Protein 4B45 (pdb70)

InterPro domains:
  IPR003008 Tubulin/FtsZ, GTPase domain [PF00091] (4-168)
  IPR003008 Tubulin/FtsZ, GTPase domain [PR00423] (96-116)
  IPR003008 Tubulin/FtsZ, GTPase domain [PR00423] (211-232)
  IPR003008 Tubulin/FtsZ, GTPase domain [SM00864] (2-202)
  IPR032907 Tubulin-like protein CetZ [MF_01946] (1-359)
  IPR036525 Tubulin/FtsZ, GTPase domain superfamily [G3DSA:3.40.50.1440] (1-223)
  IPR036525 Tubulin/FtsZ, GTPase domain superfamily [SSF52490] (1-193)
  IPR037103 Tubulin/FtsZ-like, C-terminal domain [G3DSA:3.30.1330.20] (224-349)
  IPR045061 Tubulin-like protein FtsZ/CetZ [PTHR30314] (4-328)
  IPR048737 Tubulin-like CetZ, C-terminal [PF21011] (172-334)

Foldseek 3Di:
DAEEEEAWEQLRLLLQQLLVVLCVVVVLNSHQFYEYEFQAQVSQVVGPGHYDHWDCVPVNNRGDFLAQQSLQVRCVVCVVVVVVVCPVRCDPPHQEYEYEAEQQGRNRLNNVLVNLLVCCVPDPHFYEYAYEYEEPVDDLSSLLSNLNSLVRCQVRGQAYEYAYLVLQDDPPDDPVRSSNSSSNLVSVLVSVVSSCCSAPDPPVLVVVQQRVTYYKKKFKDKDFFDLAQVVCLVVLQVLLVCRQARGISAHQQLQFQAKEKEKEEAPNNHDPNSQVVSQVVSCVRRVYPHYHYDYRHDYDRMMMIMMMGYHTDPGPRVVVSSVVNVVSVVVVVD/DDDDDDDDDPPHD

Secondary structure (DSSP, 8-state):
--EEEEEEHHHHHHHHHHHHHHHHHHT---EEEEEEEESBHHHHHT-SSEEEE--HHHHTTB--TT-HHHHHHHHHHHHHHHHHHTTTTS-TT--EEEEEEETTSSHHHHHHHHHHHHHHTT-SS-EEEEEEEPPTTS-HHHHHHHHHHHHHHHHHSSEEEEEEGGGS--TT--HHHHHHHHHHHHHHHHHHHHHHTT----HHHHHHHHTT-SEEEEEEEEEEPPSSGGGGHHHHHHHHHHHHHTSBSSSS--SEEEEEEEEEE-GGGS-HHHHHHHHHHHHHHH--S-EEEEEEEB--SEEEEEEEEEEE-S-HHHHHHHHHHHHHHHHHH-/-B---SSS-TT--

Sequence (347 aa):
MKTVLIGVGQAGGKLASALQSFDRQTGFGAVLDAVAVNTAKADLQSLPVETVLIGQDRVNGHGVGGDNELGAAVMESDQTEVMSALDGRVTAEAESIFVVAGLGGGSGSGGAPVLAKALAGVYDVPVYVLGILPGADEGALYQVNAGRSLKTVAREADAVLLVDNDAFRSAGESMSEGYDAINEAIARRVGLLLAAGEAVVDTSEVINTLRSGGIAALGYASAEASPNAEDNINAVMSTTRRAVLTGTSLPDASDADAALVVIAGEPDTIPRKGVERARRWVEDETGSMQVRGGDFPLESGRLASLVLLGGVERSERVESFMERAREAIDKAETMWHSDDLDDLLGS

Nearest PDB structures (foldseek):
  4b45-assembly1_A  TM=1.003E+00  e=3.511E-75  Haloferax volcanii
  4b46-assembly1_A  TM=9.399E-01  e=1.883E-43  Haloferax volcanii
  5mn6-assembly1_A  TM=8.157E-01  e=1.549E-22  Staphylococcus aureus
  6umk-assembly1_A  TM=7.943E-01  e=8.845E-21  Escherichia coli
  7anz-assembly1_A  TM=6.939E-01  e=1.038E-12  Candida albicans

Solvent-accessible surface area: 14865 Å² total; per-residue (Å²): 1,68,0,0,0,1,0,2,5,93,36,0,0,68,2,0,11,16,0,38,28,26,8,146,126,21,56,25,43,0,18,56,30,2,1,0,0,5,3,18,112,75,37,9,131,93,30,99,13,78,48,20,48,7,0,89,124,134,10,117,14,134,13,15,80,12,69,24,132,40,4,25,35,2,2,98,84,26,47,95,101,1,39,61,21,1,101,68,68,15,63,109,107,8,54,0,0,2,0,0,0,12,0,6,30,7,16,4,1,3,0,0,10,22,0,0,124,24,0,42,62,103,67,149,36,23,0,3,0,0,0,13,0,5,6,57,145,64,35,62,88,88,15,17,5,0,5,120,2,6,121,46,0,37,188,40,12,66,2,0,7,0,1,1,21,44,40,34,174,70,112,86,57,54,145,78,106,8,79,79,53,12,15,106,23,3,0,50,23,1,2,2,4,1,2,3,22,50,87,105,4,84,19,55,44,4,48,35,0,7,157,63,16,28,23,0,0,2,0,12,10,18,22,136,16,27,119,77,23,130,92,3,56,106,14,0,32,28,1,0,90,96,0,2,92,108,14,6,2,0,45,68,0,16,61,5,66,0,0,0,0,1,2,3,0,52,70,123,12,22,8,194,98,0,10,80,102,0,75,142,52,0,79,102,69,8,59,4,172,67,35,61,30,12,43,4,34,0,62,15,46,56,1,1,0,3,0,1,0,0,10,10,117,197,2,128,34,21,91,31,4,43,100,129,7,138,92,20,41,96,174,73,146,154,98,50,126,25,136,109,180,109,53,18,0,14,144

Radius of gyration: 19.54 Å; Cα contacts (8 Å, |Δi|>4): 848; chains: 2; bounding box: 47×51×49 Å

CATH classification: 3.40.50.1440 (+1 more: 3.30.1330.20)

B-factor: mean 55.7, std 17.6, range [31.51, 147.02]

Organism: Haloferax volcanii (strain ATCC 29605 / DSM 3757 / JCM 8879 / NBRC 14742 / NCIMB 2012 / VKM B-1768 / DS2) (NCBI:txid309800)

Structure (mmCIF, N/CA/C/O backbone):
data_4B45
#
_entry.id   4B45
#
_cell.length_a   42.427
_cell.length_b   43.224
_cell.length_c   48.450
_cell.angle_alpha   68.87
_cell.angle_beta   75.34
_cell.angle_gamma   86.90
#
_symmetry.space_group_name_H-M   'P 1'
#
loop_
_entity.id
_entity.type
_entity.pdbx_description
1 polymer 'CELL DIVISION PROTEIN FTSZ'
2 polymer 'CELL DIVISION PROTEIN FTSZ'
3 non-polymer "5'-GUANOSINE-DIPHOSPHATE-MONOTHIOPHOSPHATE"
4 water water
#
loop_
_atom_site.group_PDB
_atom_site.id
_atom_site.type_symbol
_atom_site.label_atom_id
_atom_site.label_alt_id
_atom_site.label_comp_id
_atom_site.label_asym_id
_atom_site.label_entity_id
_atom_site.label_seq_id
_atom_site.pdbx_PDB_ins_code
_atom_site.Cartn_x
_atom_site.Cartn_y
_atom_site.Cartn_z
_atom_site.occupancy
_atom_site.B_iso_or_equiv
_atom_site.auth_seq_id
_atom_site.auth_comp_id
_atom_site.auth_asym_id
_atom_site.auth_atom_id
_atom_site.pdbx_PDB_model_num
ATOM 1 N N . MET A 1 1 ? -4.169 -10.045 -9.294 1.00 48.98 1 MET A N 1
ATOM 2 C CA . MET A 1 1 ? -5.206 -10.656 -10.117 1.00 46.33 1 MET A CA 1
ATOM 3 C C . MET A 1 1 ? -5.950 -11.761 -9.374 1.00 49.34 1 MET A C 1
ATOM 4 O O . MET A 1 1 ? -5.388 -12.823 -9.111 1.00 50.13 1 MET A O 1
ATOM 9 N N . LYS A 1 2 ? -7.215 -11.516 -9.047 1.00 44.34 2 LYS A N 1
ATOM 10 C CA . LYS A 1 2 ? -7.996 -12.511 -8.330 1.00 46.13 2 LYS A CA 1
ATOM 11 C C . LYS A 1 2 ? -8.447 -13.584 -9.310 1.00 46.89 2 LYS A C 1
ATOM 12 O O . LYS A 1 2 ? -8.974 -13.276 -10.387 1.00 47.05 2 LYS A O 1
ATOM 18 N N . THR A 1 3 ? -8.238 -14.844 -8.943 1.00 48.90 3 THR A N 1
ATOM 19 C CA . THR A 1 3 ? -8.476 -15.937 -9.875 1.00 48.91 3 THR A CA 1
ATOM 20 C C . THR A 1 3 ? -9.211 -17.136 -9.267 1.00 50.10 3 THR A C 1
ATOM 21 O O . THR A 1 3 ? -9.316 -17.271 -8.038 1.00 44.22 3 THR A O 1
ATOM 25 N N . VAL A 1 4 ? -9.738 -17.986 -10.148 1.00 48.62 4 VAL A N 1
ATOM 26 C CA . VAL A 1 4 ? -10.369 -19.250 -9.766 1.00 48.63 4 VAL A CA 1
ATOM 27 C C . VAL A 1 4 ? -9.632 -20.390 -10.450 1.00 45.16 4 VAL A C 1
ATOM 28 O O . VAL A 1 4 ? -9.425 -20.366 -11.666 1.00 46.59 4 VAL A O 1
ATOM 32 N N . LEU A 1 5 ? -9.207 -21.377 -9.674 1.00 46.59 5 LEU A N 1
ATOM 33 C CA . LEU A 1 5 ? -8.404 -22.454 -10.231 1.00 44.35 5 LEU A CA 1
ATOM 34 C C . LEU A 1 5 ? -9.260 -23.694 -10.431 1.00 38.78 5 LEU A C 1
ATOM 35 O O . LEU A 1 5 ? -9.986 -24.084 -9.533 1.00 43.91 5 LEU A O 1
ATOM 40 N N . ILE A 1 6 ? -9.163 -24.313 -11.606 1.00 41.65 6 ILE A N 1
ATOM 41 C CA . ILE A 1 6 ? -9.793 -25.606 -11.832 1.00 47.40 6 ILE A CA 1
ATOM 42 C C . ILE A 1 6 ? -8.785 -26.626 -12.332 1.00 40.30 6 ILE A C 1
ATOM 43 O O . ILE A 1 6 ? -8.420 -26.621 -13.504 1.00 41.49 6 ILE A O 1
ATOM 48 N N . GLY A 1 7 ? -8.353 -27.516 -11.450 1.00 42.55 7 GLY A N 1
ATOM 49 C CA . GLY A 1 7 ? -7.497 -28.618 -11.855 1.00 43.89 7 GLY A CA 1
ATOM 50 C C . GLY A 1 7 ? -8.269 -29.680 -12.613 1.00 44.12 7 GLY A C 1
ATOM 51 O O . GLY A 1 7 ? -9.404 -30.006 -12.262 1.00 48.84 7 GLY A O 1
ATOM 52 N N . VAL A 1 8 ? -7.665 -30.211 -13.669 1.00 40.33 8 VAL A N 1
ATOM 53 C CA . VAL A 1 8 ? -8.265 -31.315 -14.415 1.00 42.89 8 VAL A CA 1
ATOM 54 C C . VAL A 1 8 ? -7.263 -32.463 -14.540 1.00 45.36 8 VAL A C 1
ATOM 55 O O . VAL A 1 8 ? -6.190 -32.307 -15.122 1.00 42.06 8 VAL A O 1
ATOM 59 N N . GLY A 1 9 ? -7.600 -33.614 -13.977 1.00 48.86 9 GLY A N 1
ATOM 60 C CA . GLY A 1 9 ? -6.642 -34.701 -13.942 1.00 46.75 9 GLY A CA 1
ATOM 61 C C . GLY A 1 9 ? -5.729 -34.623 -12.728 1.00 44.94 9 GLY A C 1
ATOM 62 O O . GLY A 1 9 ? -5.809 -33.711 -11.889 1.00 45.41 9 GLY A O 1
ATOM 63 N N . GLN A 1 10 ? -4.829 -35.587 -12.640 1.00 34.90 10 GLN A N 1
ATOM 64 C CA . GLN A 1 10 ? -4.024 -35.755 -11.442 1.00 41.07 10 GLN A CA 1
ATOM 65 C C . GLN A 1 10 ? -2.975 -34.652 -11.231 1.00 45.26 10 GLN A C 1
ATOM 66 O O . GLN A 1 10 ? -2.869 -34.071 -10.141 1.00 39.46 10 GLN A O 1
ATOM 72 N N . ALA A 1 11 ? -2.185 -34.382 -12.261 1.00 43.14 11 ALA A N 1
ATOM 73 C CA . ALA A 1 11 ? -1.189 -33.320 -12.186 1.00 42.79 11 ALA A CA 1
ATOM 74 C C . ALA A 1 11 ? -1.873 -31.974 -11.942 1.00 47.30 11 ALA A C 1
ATOM 75 O O . ALA A 1 11 ? -1.437 -31.190 -11.104 1.00 45.69 11 ALA A O 1
ATOM 77 N N . GLY A 1 12 ? -2.949 -31.713 -12.678 1.00 41.40 12 GLY A N 1
ATOM 78 C CA . GLY A 1 12 ? -3.672 -30.455 -12.545 1.00 43.92 12 GLY A CA 1
ATOM 79 C C . GLY A 1 12 ? -4.180 -30.196 -11.134 1.00 43.94 12 GLY A C 1
ATOM 80 O O . GLY A 1 12 ? -4.098 -29.077 -10.620 1.00 43.00 12 GLY A O 1
ATOM 81 N N . GLY A 1 13 ? -4.695 -31.233 -10.489 1.00 41.16 13 GLY A N 1
ATOM 82 C CA . GLY A 1 13 ? -5.213 -31.077 -9.143 1.00 44.34 13 GLY A CA 1
ATOM 83 C C . GLY A 1 13 ? -4.091 -30.844 -8.151 1.00 44.28 13 GLY A C 1
ATOM 84 O O . GLY A 1 13 ? -4.248 -30.120 -7.168 1.00 42.04 13 GLY A O 1
ATOM 85 N N . LYS A 1 14 ? -2.953 -31.480 -8.402 1.00 44.65 14 LYS A N 1
ATOM 86 C CA . LYS A 1 14 ? -1.786 -31.309 -7.548 1.00 46.64 14 LYS A CA 1
ATOM 87 C C . LYS A 1 14 ? -1.199 -29.892 -7.662 1.00 43.32 14 LYS A C 1
ATOM 88 O O . LYS A 1 14 ? -0.878 -29.256 -6.658 1.00 39.92 14 LYS A O 1
ATOM 94 N N . LEU A 1 15 ? -1.059 -29.401 -8.885 1.00 47.42 15 LEU A N 1
ATOM 95 C CA . LEU A 1 15 ? -0.532 -28.057 -9.089 1.00 46.32 15 LEU A CA 1
ATOM 96 C C . LEU A 1 15 ? -1.529 -27.013 -8.590 1.00 42.22 15 LEU A C 1
ATOM 97 O O . LEU A 1 15 ? -1.143 -26.048 -7.938 1.00 46.27 15 LEU A O 1
ATOM 102 N N . ALA A 1 16 ? -2.811 -27.211 -8.881 1.00 45.96 16 ALA A N 1
ATOM 103 C CA . ALA A 1 16 ? -3.843 -26.304 -8.367 1.00 49.06 16 ALA A CA 1
ATOM 104 C C . ALA A 1 16 ? -3.863 -26.229 -6.836 1.00 46.94 16 ALA A C 1
ATOM 105 O O . ALA A 1 16 ? -4.070 -25.161 -6.269 1.00 49.48 16 ALA A O 1
ATOM 107 N N . SER A 1 17 ? -3.641 -27.356 -6.172 1.00 38.81 17 SER A N 1
ATOM 108 C CA . SER A 1 17 ? -3.531 -27.368 -4.710 1.00 43.34 17 SER A CA 1
ATOM 109 C C . SER A 1 17 ? -2.316 -26.593 -4.207 1.00 47.82 17 SER A C 1
ATOM 110 O O . SER A 1 17 ? -2.404 -25.880 -3.208 1.00 46.48 17 SER A O 1
ATOM 113 N N . ALA A 1 18 ? -1.178 -26.758 -4.881 1.00 45.25 18 ALA A N 1
ATOM 114 C CA . ALA A 1 18 ? 0.055 -26.097 -4.459 1.00 43.06 18 ALA A CA 1
ATOM 115 C C . ALA A 1 18 ? -0.082 -24.574 -4.576 1.00 42.00 18 ALA A C 1
ATOM 116 O O . ALA A 1 18 ? 0.295 -23.837 -3.671 1.00 42.59 18 ALA A O 1
ATOM 118 N N . LEU A 1 19 ? -0.654 -24.118 -5.685 1.00 47.47 19 LEU A N 1
ATOM 119 C CA . LEU A 1 19 ? -0.902 -22.692 -5.904 1.00 44.40 19 LEU A CA 1
ATOM 120 C C . LEU A 1 19 ? -1.835 -22.116 -4.840 1.00 48.76 19 LEU A C 1
ATOM 121 O O . LEU A 1 19 ? -1.557 -21.060 -4.275 1.00 45.83 19 LEU A O 1
ATOM 126 N N . GLN A 1 20 ? -2.936 -22.812 -4.550 1.00 44.50 20 GLN A N 1
ATOM 127 C CA . GLN A 1 20 ? -3.864 -22.337 -3.531 1.00 43.58 20 GLN A CA 1
ATOM 128 C C . GLN A 1 20 ? -3.197 -22.323 -2.166 1.00 41.08 20 GLN A C 1
ATOM 129 O O . GLN A 1 20 ? -3.415 -21.418 -1.360 1.00 43.53 20 GLN A O 1
ATOM 135 N N . SER A 1 21 ? -2.391 -23.348 -1.910 1.00 38.59 21 SER A N 1
ATOM 136 C CA . SER A 1 21 ? -1.638 -23.448 -0.663 1.00 44.86 21 SER A CA 1
ATOM 137 C C . SER A 1 21 ? -0.632 -22.286 -0.521 1.00 43.06 21 SER A C 1
ATOM 138 O O . SER A 1 21 ? -0.456 -21.721 0.563 1.00 41.02 21 SER A O 1
ATOM 141 N N . PHE A 1 22 ? 0.032 -21.931 -1.613 1.00 39.01 22 PHE A N 1
ATOM 142 C CA . PHE A 1 22 ? 0.943 -20.789 -1.573 1.00 45.16 22 PHE A CA 1
ATOM 143 C C . PHE A 1 22 ? 0.178 -19.496 -1.271 1.00 45.67 22 PHE A C 1
ATOM 144 O O . PHE A 1 22 ? 0.566 -18.720 -0.399 1.00 49.92 22 PHE A O 1
ATOM 152 N N . ASP A 1 23 ? -0.918 -19.280 -1.989 1.00 40.94 23 ASP A N 1
ATOM 153 C CA . ASP A 1 23 ? -1.749 -18.102 -1.789 1.00 40.78 23 ASP A CA 1
ATOM 154 C C . ASP A 1 23 ? -2.272 -17.981 -0.356 1.00 42.09 23 ASP A C 1
ATOM 155 O O . ASP A 1 23 ? -2.351 -16.887 0.190 1.00 54.04 23 ASP A O 1
ATOM 160 N N . ARG A 1 24 ? -2.613 -19.111 0.254 1.00 42.56 24 ARG A N 1
ATOM 161 C CA . ARG A 1 24 ? -3.201 -19.130 1.591 1.00 44.18 24 ARG A CA 1
ATOM 162 C C . ARG A 1 24 ? -2.167 -18.850 2.668 1.00 52.79 24 ARG A C 1
ATOM 163 O O . ARG A 1 24 ? -2.404 -18.062 3.583 1.00 58.01 24 ARG A O 1
ATOM 171 N N . GLN A 1 25 ? -1.025 -19.518 2.563 1.00 58.75 25 GLN A N 1
ATOM 172 C CA . GLN A 1 25 ? 0.042 -19.375 3.544 1.00 61.42 25 GLN A CA 1
ATOM 173 C C . GLN A 1 25 ? 0.588 -17.952 3.581 1.00 56.87 25 GLN A C 1
ATOM 174 O O . GLN A 1 25 ? 0.820 -17.405 4.656 1.00 57.25 25 GLN A O 1
ATOM 180 N N . THR A 1 26 ? 0.780 -17.356 2.409 1.00 54.79 26 THR A N 1
ATOM 181 C CA . THR A 1 26 ? 1.271 -15.981 2.316 1.00 53.05 26 THR A CA 1
ATOM 182 C C . THR A 1 26 ? 0.193 -14.968 2.679 1.00 52.25 26 THR A C 1
ATOM 183 O O . THR A 1 26 ? 0.485 -13.820 2.978 1.00 55.79 26 THR A O 1
ATOM 187 N N . GLY A 1 27 ? -1.061 -15.383 2.631 1.00 55.26 27 GLY A N 1
ATOM 188 C CA . GLY A 1 27 ? -2.144 -14.457 2.910 1.00 54.01 27 GLY A CA 1
ATOM 189 C C . GLY A 1 27 ? -2.454 -13.476 1.787 1.00 47.50 27 GLY A C 1
ATOM 190 O O . GLY A 1 27 ? -3.151 -12.496 2.006 1.00 48.16 27 GLY A O 1
ATOM 191 N N . PHE A 1 28 ? -1.958 -13.726 0.580 1.00 47.22 28 PHE A N 1
ATOM 192 C CA . PHE A 1 28 ? -2.238 -12.810 -0.534 1.00 56.21 28 PHE A CA 1
ATOM 193 C C . PHE A 1 28 ? -3.725 -12.764 -0.928 1.00 55.86 28 PHE A C 1
ATOM 194 O O . PHE A 1 28 ? -4.238 -11.712 -1.313 1.00 49.52 28 PHE A O 1
ATOM 202 N N . GLY A 1 29 ? -4.407 -13.904 -0.856 1.00 49.82 29 GLY A N 1
ATOM 203 C CA . GLY A 1 29 ? -5.841 -13.953 -1.134 1.00 50.96 29 GLY A CA 1
ATOM 204 C C . GLY A 1 29 ? -6.233 -13.810 -2.599 1.00 48.02 29 GLY A C 1
ATOM 205 O O . GLY A 1 29 ? -7.354 -13.442 -2.915 1.00 49.23 29 GLY A O 1
ATOM 206 N N . ALA A 1 30 ? -5.314 -14.121 -3.500 1.00 41.44 30 ALA A N 1
ATOM 207 C CA . ALA A 1 30 ? -5.538 -13.927 -4.926 1.00 42.69 30 ALA A CA 1
ATOM 208 C C . ALA A 1 30 ? -6.364 -15.066 -5.482 1.00 47.69 30 ALA A C 1
ATOM 209 O O . ALA A 1 30 ? -7.081 -14.903 -6.462 1.00 51.68 30 ALA A O 1
ATOM 211 N N . VAL A 1 31 ? -6.242 -16.231 -4.857 1.00 50.40 31 VAL A N 1
ATOM 212 C CA . VAL A 1 31 ? -6.982 -17.411 -5.279 1.00 44.48 31 VAL A CA 1
ATOM 213 C C . VAL A 1 31 ? -8.307 -17.407 -4.548 1.00 45.70 31 VAL A C 1
ATOM 214 O O . VAL A 1 31 ? -8.345 -17.577 -3.330 1.00 46.08 31 VAL A O 1
ATOM 218 N N . LEU A 1 32 ? -9.391 -17.161 -5.280 1.00 41.95 32 LEU A N 1
ATOM 219 C CA . LEU A 1 32 ? -10.698 -17.028 -4.653 1.00 48.63 32 LEU A CA 1
ATOM 220 C C . LEU A 1 32 ? -11.285 -18.402 -4.369 1.00 49.49 32 LEU A C 1
ATOM 221 O O . LEU A 1 32 ? -12.046 -18.580 -3.424 1.00 54.03 32 LEU A O 1
ATOM 226 N N . ASP A 1 33 ? -10.920 -19.375 -5.189 1.00 50.82 33 ASP A N 1
ATOM 227 C CA . ASP A 1 33 ? -11.388 -20.736 -4.989 1.00 54.47 33 ASP A CA 1
ATOM 228 C C . ASP A 1 33 ? -10.551 -21.667 -5.833 1.00 48.83 33 ASP A C 1
ATOM 229 O O . ASP A 1 33 ? -9.832 -21.221 -6.726 1.00 46.83 33 ASP A O 1
ATOM 234 N N . ALA A 1 34 ? -10.641 -22.957 -5.536 1.00 43.44 34 ALA A N 1
ATOM 235 C CA . ALA A 1 34 ? -9.905 -23.988 -6.265 1.00 44.27 34 ALA A CA 1
ATOM 236 C C . ALA A 1 34 ? -10.732 -25.263 -6.259 1.00 44.28 34 ALA A C 1
ATOM 237 O O . ALA A 1 34 ? -11.265 -25.651 -5.223 1.00 48.80 34 ALA A O 1
ATOM 239 N N . VAL A 1 35 ? -10.868 -25.887 -7.423 1.00 42.40 35 VAL A N 1
ATOM 240 C CA . VAL A 1 35 ? -11.632 -27.118 -7.557 1.00 49.15 35 VAL A CA 1
ATOM 241 C C . VAL A 1 35 ? -10.822 -28.098 -8.390 1.00 42.49 35 VAL A C 1
ATOM 242 O O . VAL A 1 35 ? -10.215 -27.708 -9.383 1.00 46.04 35 VAL A O 1
ATOM 246 N N . ALA A 1 36 ? -10.817 -29.368 -8.008 1.00 45.15 36 ALA A N 1
ATOM 247 C CA . ALA A 1 36 ? -10.161 -30.372 -8.837 1.00 43.53 36 ALA A CA 1
ATOM 248 C C . ALA A 1 36 ? -11.180 -31.329 -9.432 1.00 45.58 36 ALA A C 1
ATOM 249 O O . ALA A 1 36 ? -12.069 -31.812 -8.739 1.00 43.99 36 ALA A O 1
ATOM 251 N N . VAL A 1 37 ? -11.057 -31.557 -10.735 1.00 42.90 37 VAL A N 1
ATOM 252 C CA . VAL A 1 37 ? -11.910 -32.475 -11.453 1.00 43.75 37 VAL A CA 1
ATOM 253 C C . VAL A 1 37 ? -11.059 -33.653 -11.924 1.00 41.14 37 VAL A C 1
ATOM 254 O O . VAL A 1 37 ? -9.951 -33.461 -12.413 1.00 40.28 37 VAL A O 1
ATOM 258 N N . ASN A 1 38 ? -11.577 -34.865 -11.783 1.00 42.11 38 ASN A N 1
ATOM 259 C CA . ASN A 1 38 ? -10.841 -36.062 -12.195 1.00 40.27 38 ASN A CA 1
ATOM 260 C C . ASN A 1 38 ? -11.783 -37.225 -12.418 1.00 41.61 38 ASN A C 1
ATOM 261 O O . ASN A 1 38 ? -12.972 -37.129 -12.119 1.00 39.55 38 ASN A O 1
ATOM 266 N N . THR A 1 39 ? -11.239 -38.323 -12.933 1.00 42.47 39 THR A N 1
ATOM 267 C CA . THR A 1 39 ? -12.002 -39.538 -13.208 1.00 46.61 39 THR A CA 1
ATOM 268 C C . THR A 1 39 ? -11.412 -40.675 -12.394 1.00 48.58 39 THR A C 1
ATOM 269 O O . THR A 1 39 ? -11.904 -41.798 -12.433 1.00 43.11 39 THR A O 1
ATOM 273 N N . ALA A 1 40 ? -10.324 -40.373 -11.684 1.00 43.68 40 ALA A N 1
ATOM 274 C CA . ALA A 1 40 ? -9.712 -41.306 -10.758 1.00 47.19 40 ALA A CA 1
ATOM 275 C C . ALA A 1 40 ? -10.093 -40.867 -9.354 1.00 49.93 40 ALA A C 1
ATOM 276 O O . ALA A 1 40 ? -9.754 -39.762 -8.938 1.00 45.63 40 ALA A O 1
ATOM 278 N N . LYS A 1 41 ? -10.821 -41.710 -8.629 1.00 48.81 41 LYS A N 1
ATOM 279 C CA . LYS A 1 41 ? -11.326 -41.304 -7.318 1.00 48.78 41 LYS A CA 1
ATOM 280 C C . LYS A 1 41 ? -10.212 -41.094 -6.290 1.00 48.31 41 LYS A C 1
ATOM 281 O O . LYS A 1 41 ? -10.238 -40.133 -5.525 1.00 51.70 41 LYS A O 1
ATOM 287 N N . ALA A 1 42 ? -9.237 -41.996 -6.282 1.00 46.71 42 ALA A N 1
ATOM 288 C CA . ALA A 1 42 ? -8.120 -41.929 -5.342 1.00 48.11 42 ALA A CA 1
ATOM 289 C C . ALA A 1 42 ? -7.339 -40.601 -5.401 1.00 48.57 42 ALA A C 1
ATOM 290 O O . ALA A 1 42 ? -6.933 -40.060 -4.367 1.00 47.83 42 ALA A O 1
ATOM 292 N N . ASP A 1 43 ? -7.129 -40.090 -6.610 1.00 44.42 43 ASP A N 1
ATOM 293 C CA . ASP A 1 43 ? -6.462 -38.806 -6.804 1.00 49.73 43 ASP A CA 1
ATOM 294 C C . ASP A 1 43 ? -7.157 -37.682 -6.060 1.00 49.06 43 ASP A C 1
ATOM 295 O O . ASP A 1 43 ? -6.512 -36.793 -5.509 1.00 53.92 43 ASP A O 1
ATOM 300 N N . LEU A 1 44 ? -8.480 -37.715 -6.061 1.00 40.62 44 LEU A N 1
ATOM 301 C CA . LEU A 1 44 ? -9.249 -36.613 -5.515 1.00 46.18 44 LEU A CA 1
ATOM 302 C C . LEU A 1 44 ? -9.269 -36.654 -4.002 1.00 48.91 44 LEU A C 1
ATOM 303 O O . LEU A 1 44 ? -9.345 -35.616 -3.348 1.00 47.44 44 LEU A O 1
ATOM 308 N N . GLN A 1 45 ? -9.177 -37.855 -3.444 1.00 49.29 45 GLN A N 1
ATOM 309 C CA . GLN A 1 45 ? -9.345 -38.024 -2.005 1.00 56.87 45 GLN A CA 1
ATOM 310 C C . GLN A 1 45 ? -8.222 -37.394 -1.187 1.00 64.39 45 GLN A C 1
ATOM 311 O O . GLN A 1 45 ? -8.418 -37.048 -0.022 1.00 70.96 45 GLN A O 1
ATOM 317 N N . SER A 1 46 ? -7.059 -37.218 -1.806 1.00 61.90 46 SER A N 1
ATOM 318 C CA . SER A 1 46 ? -5.891 -36.716 -1.094 1.00 64.32 46 SER A CA 1
ATOM 319 C C . SER A 1 46 ? -5.804 -35.194 -1.100 1.00 67.67 46 SER A C 1
ATOM 320 O O . SER A 1 46 ? -5.104 -34.599 -0.275 1.00 69.97 46 SER A O 1
ATOM 323 N N . LEU A 1 47 ? -6.521 -34.566 -2.026 1.00 65.05 47 LEU A N 1
ATOM 324 C CA . LEU A 1 47 ? -6.442 -33.121 -2.210 1.00 59.17 47 LEU A CA 1
ATOM 325 C C . LEU A 1 47 ? -7.255 -32.329 -1.187 1.00 57.40 47 LEU A C 1
ATOM 326 O O . LEU A 1 47 ? -8.337 -32.753 -0.781 1.00 58.38 47 LEU A O 1
ATOM 331 N N . PRO A 1 48 ? -6.728 -31.168 -0.771 1.00 51.02 48 PRO A N 1
ATOM 332 C CA . PRO A 1 48 ? -7.373 -30.292 0.212 1.00 59.59 48 PRO A CA 1
ATOM 333 C C . PRO A 1 48 ? -8.307 -29.260 -0.425 1.00 62.19 48 PRO A C 1
ATOM 334 O O . PRO A 1 48 ? -8.760 -28.351 0.261 1.00 70.70 48 PRO A O 1
ATOM 338 N N . VAL A 1 49 ? -8.577 -29.394 -1.719 1.00 55.79 49 VAL A N 1
ATOM 339 C CA . VAL A 1 49 ? -9.497 -28.497 -2.402 1.00 48.65 49 VAL A CA 1
ATOM 340 C C . VAL A 1 49 ? -10.813 -29.224 -2.657 1.00 56.51 49 VAL A C 1
ATOM 341 O O . VAL A 1 49 ? -10.896 -30.450 -2.505 1.00 55.76 49 VAL A O 1
ATOM 345 N N . GLU A 1 50 ? -11.844 -28.469 -3.022 1.00 54.55 50 GLU A N 1
ATOM 346 C CA . GLU A 1 50 ? -13.104 -29.062 -3.449 1.00 58.31 50 GLU A CA 1
ATOM 347 C C . GLU A 1 50 ? -12.836 -29.978 -4.637 1.00 51.18 50 GLU A C 1
ATOM 348 O O . GLU A 1 50 ? -12.059 -29.631 -5.531 1.00 48.37 50 GLU A O 1
ATOM 354 N N . THR A 1 51 ? -13.470 -31.147 -4.635 1.00 52.04 51 THR A N 1
ATOM 355 C CA . THR A 1 51 ? -13.248 -32.155 -5.667 1.00 49.98 51 THR A CA 1
ATOM 356 C C . THR A 1 51 ? -14.542 -32.530 -6.392 1.00 47.79 51 THR A C 1
ATOM 357 O O . THR A 1 51 ? -15.619 -32.555 -5.785 1.00 50.17 51 THR A O 1
ATOM 361 N N . VAL A 1 52 ? -14.428 -32.794 -7.692 1.00 46.58 52 VAL A N 1
ATOM 362 C CA . VAL A 1 52 ? -15.540 -33.303 -8.491 1.00 52.51 52 VAL A CA 1
ATOM 363 C C . VAL A 1 52 ? -15.125 -34.545 -9.260 1.00 48.95 52 VAL A C 1
ATOM 364 O O . VAL A 1 52 ? -14.206 -34.498 -10.091 1.00 42.20 52 VAL A O 1
ATOM 368 N N . LEU A 1 53 ? -15.810 -35.653 -8.989 1.00 45.15 53 LEU A N 1
ATOM 369 C CA . LEU A 1 53 ? -15.537 -36.898 -9.694 1.00 43.05 53 LEU A CA 1
ATOM 370 C C . LEU A 1 53 ? -16.509 -37.010 -10.857 1.00 40.98 53 LEU A C 1
ATOM 371 O O . LEU A 1 53 ? -17.715 -36.868 -10.689 1.00 49.51 53 LEU A O 1
ATOM 376 N N . ILE A 1 54 ? -15.973 -37.239 -12.045 1.00 43.19 54 ILE A N 1
ATOM 377 C CA . ILE A 1 54 ? -16.794 -37.409 -13.232 1.00 40.75 54 ILE A CA 1
ATOM 378 C C . ILE A 1 54 ? -16.463 -38.751 -13.875 1.00 45.54 54 ILE A C 1
ATOM 379 O O . ILE A 1 54 ? -15.430 -39.359 -13.573 1.00 39.36 54 ILE A O 1
ATOM 384 N N . GLY A 1 55 ? -17.367 -39.220 -14.732 1.00 48.13 55 GLY A N 1
ATOM 385 C CA . GLY A 1 55 ? -17.117 -40.373 -15.577 1.00 46.18 55 GLY A CA 1
ATOM 386 C C . GLY A 1 55 ? -17.297 -41.761 -15.004 1.00 42.49 55 GLY A C 1
ATOM 387 O O . GLY A 1 55 ? -16.952 -42.729 -15.678 1.00 47.28 55 GLY A O 1
ATOM 388 N N . GLN A 1 56 ? -17.821 -41.872 -13.782 1.00 41.61 56 GLN A N 1
ATOM 389 C CA . GLN A 1 56 ? -17.996 -43.179 -13.132 1.00 47.30 56 GLN A CA 1
ATOM 390 C C . GLN A 1 56 ? -18.811 -44.174 -13.951 1.00 48.89 56 GLN A C 1
ATOM 391 O O . GLN A 1 56 ? -18.598 -45.381 -13.856 1.00 50.89 56 GLN A O 1
ATOM 397 N N . ASP A 1 57 ? -19.736 -43.668 -14.757 1.00 51.15 57 ASP A N 1
ATOM 398 C CA . ASP A 1 57 ? -20.560 -44.540 -15.588 1.00 49.95 57 ASP A CA 1
ATOM 399 C C . ASP A 1 57 ? -19.757 -45.137 -16.734 1.00 48.85 57 ASP A C 1
ATOM 400 O O . ASP A 1 57 ? -20.209 -46.074 -17.369 1.00 46.53 57 ASP A O 1
ATOM 405 N N . ARG A 1 58 ? -18.577 -44.574 -17.005 1.00 48.94 58 ARG A N 1
ATOM 406 C CA . ARG A 1 58 ? -17.689 -45.065 -18.069 1.00 53.25 58 ARG A CA 1
ATOM 407 C C . ARG A 1 58 ? -16.481 -45.836 -17.523 1.00 48.38 58 ARG A C 1
ATOM 408 O O . ARG A 1 58 ? -16.169 -46.918 -18.003 1.00 52.22 58 ARG A O 1
ATOM 416 N N . VAL A 1 59 ? -15.799 -45.264 -16.531 1.00 46.66 59 VAL A N 1
ATOM 417 C CA . VAL A 1 59 ? -14.520 -45.804 -16.057 1.00 44.26 59 VAL A CA 1
ATOM 418 C C . VAL A 1 59 ? -14.457 -46.071 -14.554 1.00 46.37 59 VAL A C 1
ATOM 419 O O . VAL A 1 59 ? -13.370 -46.267 -14.005 1.00 54.42 59 VAL A O 1
ATOM 423 N N . ASN A 1 60 ? -15.614 -46.061 -13.894 1.00 45.26 60 ASN A N 1
ATOM 424 C CA . ASN A 1 60 ? -15.725 -46.546 -12.514 1.00 49.83 60 ASN A CA 1
ATOM 425 C C . ASN A 1 60 ? -14.690 -45.964 -11.524 1.00 49.71 60 ASN A C 1
ATOM 426 O O . ASN A 1 60 ? -14.113 -46.690 -10.714 1.00 48.35 60 ASN A O 1
ATOM 431 N N . GLY A 1 61 ? -14.439 -44.659 -11.599 1.00 43.75 61 GLY A N 1
ATOM 432 C CA . GLY A 1 61 ? -13.527 -44.025 -10.658 1.00 41.99 61 GLY A CA 1
ATOM 433 C C . GLY A 1 61 ? -12.053 -44.395 -10.769 1.00 45.30 61 GLY A C 1
ATOM 434 O O . GLY A 1 61 ? -11.262 -44.066 -9.872 1.00 46.90 61 GLY A O 1
ATOM 435 N N . HIS A 1 62 ? -11.657 -45.065 -11.853 1.00 48.56 62 HIS A N 1
ATOM 436 C CA . HIS A 1 62 ? -10.264 -45.508 -11.964 1.00 42.63 62 HIS A CA 1
ATOM 437 C C . HIS A 1 62 ? -9.462 -44.886 -13.117 1.00 51.13 62 HIS A C 1
ATOM 438 O O . HIS A 1 62 ? -8.521 -45.500 -13.616 1.00 48.03 62 HIS A O 1
ATOM 445 N N . GLY A 1 63 ? -9.834 -43.672 -13.526 1.00 43.69 63 GLY A N 1
ATOM 446 C CA . GLY A 1 63 ? -9.070 -42.923 -14.513 1.00 38.34 63 GLY A CA 1
ATOM 447 C C . GLY A 1 63 ? -9.270 -43.440 -15.923 1.00 42.39 63 GLY A C 1
ATOM 448 O O . GLY A 1 63 ? -9.916 -44.472 -16.117 1.00 44.35 63 GLY A O 1
ATOM 449 N N . VAL A 1 64 ? -8.714 -42.738 -16.910 1.00 42.06 64 VAL A N 1
ATOM 450 C CA . VAL A 1 64 ? -8.881 -43.146 -18.309 1.00 40.53 64 VAL A CA 1
ATOM 451 C C . VAL A 1 64 ? -7.602 -43.691 -18.932 1.00 43.33 64 VAL A C 1
ATOM 452 O O . VAL A 1 64 ? -7.564 -43.959 -20.137 1.00 45.03 64 VAL A O 1
ATOM 456 N N . GLY A 1 65 ? -6.564 -43.858 -18.114 1.00 46.83 65 GLY A N 1
ATOM 457 C CA . GLY A 1 65 ? -5.358 -44.571 -18.520 1.00 41.79 65 GLY A CA 1
ATOM 458 C C . GLY A 1 65 ? -4.683 -44.028 -19.766 1.00 45.59 65 GLY A C 1
ATOM 459 O O . GLY A 1 65 ? -4.236 -44.788 -20.628 1.00 46.50 65 GLY A O 1
ATOM 460 N N . GLY A 1 66 ? -4.634 -42.705 -19.874 1.00 43.65 66 GLY A N 1
ATOM 461 C CA . GLY A 1 66 ? -3.857 -42.050 -20.913 1.00 40.26 66 GLY A CA 1
ATOM 462 C C . GLY A 1 66 ? -4.622 -41.967 -22.210 1.00 47.00 66 GLY A C 1
ATOM 463 O O . GLY A 1 66 ? -4.068 -41.581 -23.229 1.00 45.91 66 GLY A O 1
ATOM 464 N N . ASP A 1 67 ? -5.899 -42.336 -22.169 1.00 46.65 67 ASP A N 1
ATOM 465 C CA . ASP A 1 67 ? -6.770 -42.258 -23.338 1.00 45.59 67 ASP A CA 1
ATOM 466 C C . ASP A 1 67 ? -7.351 -40.844 -23.423 1.00 49.56 67 ASP A C 1
ATOM 467 O O . ASP A 1 67 ? -8.318 -40.505 -22.726 1.00 48.37 67 ASP A O 1
ATOM 472 N N . ASN A 1 68 ? -6.737 -40.032 -24.277 1.00 51.89 68 ASN A N 1
ATOM 473 C CA . ASN A 1 68 ? -7.114 -38.645 -24.506 1.00 48.24 68 ASN A CA 1
ATOM 474 C C . ASN A 1 68 ? -8.569 -38.479 -24.977 1.00 48.19 68 ASN A C 1
ATOM 475 O O . ASN A 1 68 ? -9.275 -37.581 -24.531 1.00 46.66 68 ASN A O 1
ATOM 480 N N . GLU A 1 69 ? -9.008 -39.335 -25.887 1.00 55.77 69 GLU A N 1
ATOM 481 C CA . GLU A 1 69 ? -10.341 -39.206 -26.459 1.00 61.03 69 GLU A CA 1
ATOM 482 C C . GLU A 1 69 ? -11.439 -39.598 -25.465 1.00 57.59 69 GLU A C 1
ATOM 483 O O . GLU A 1 69 ? -12.543 -39.059 -25.494 1.00 57.24 69 GLU A O 1
ATOM 489 N N . LEU A 1 70 ? -11.124 -40.529 -24.577 1.00 56.19 70 LEU A N 1
ATOM 490 C CA . LEU A 1 70 ? -12.024 -40.867 -23.483 1.00 53.00 70 LEU A CA 1
ATOM 491 C C . LEU A 1 70 ? -12.053 -39.733 -22.458 1.00 52.80 70 LEU A C 1
ATOM 492 O O . LEU A 1 70 ? -13.101 -39.440 -21.879 1.00 52.42 70 LEU A O 1
ATOM 497 N N . GLY A 1 71 ? -10.901 -39.094 -22.249 1.00 54.87 71 GLY A N 1
ATOM 498 C CA . GLY A 1 71 ? -10.806 -37.951 -21.349 1.00 48.94 71 GLY A CA 1
ATOM 499 C C . GLY A 1 71 ? -11.662 -36.780 -21.798 1.00 46.33 71 GLY A C 1
ATOM 500 O O . GLY A 1 71 ? -12.247 -36.058 -20.983 1.00 46.48 71 GLY A O 1
ATOM 501 N N . ALA A 1 72 ? -11.726 -36.578 -23.108 1.00 42.92 72 ALA A N 1
ATOM 502 C CA . ALA A 1 72 ? -12.531 -35.510 -23.683 1.00 43.23 72 ALA A CA 1
ATOM 503 C C . ALA A 1 72 ? -14.038 -35.825 -23.600 1.00 47.21 72 ALA A C 1
ATOM 504 O O . ALA A 1 72 ? -14.832 -34.964 -23.231 1.00 55.38 72 ALA A O 1
ATOM 506 N N . ALA A 1 73 ? -14.417 -37.056 -23.943 1.00 45.94 73 ALA A N 1
ATOM 507 C CA . ALA A 1 73 ? -15.831 -37.471 -23.979 1.00 46.73 73 ALA A CA 1
ATOM 508 C C . ALA A 1 73 ? -16.486 -37.367 -22.607 1.00 52.09 73 ALA A C 1
ATOM 509 O O . ALA A 1 73 ? -17.635 -36.940 -22.478 1.00 56.78 73 ALA A O 1
ATOM 511 N N . VAL A 1 74 ? -15.744 -37.751 -21.576 1.00 49.80 74 VAL A N 1
ATOM 512 C CA . VAL A 1 74 ? -16.272 -37.716 -20.219 1.00 48.92 74 VAL A CA 1
ATOM 513 C C . VAL A 1 74 ? -16.494 -36.273 -19.759 1.00 48.63 74 VAL A C 1
ATOM 514 O O . VAL A 1 74 ? -17.489 -35.961 -19.100 1.00 50.55 74 VAL A O 1
ATOM 518 N N . MET A 1 75 ? -15.579 -35.382 -20.121 1.00 46.07 75 MET A N 1
ATOM 519 C CA . MET A 1 75 ? -15.752 -33.973 -19.796 1.00 43.23 75 MET A CA 1
ATOM 520 C C . MET A 1 75 ? -16.921 -33.367 -20.585 1.00 41.74 75 MET A C 1
ATOM 521 O O . MET A 1 75 ? -17.602 -32.466 -20.101 1.00 47.71 75 MET A O 1
ATOM 526 N N . GLU A 1 76 ? -17.149 -33.847 -21.802 1.00 45.99 76 GLU A N 1
ATOM 527 C CA . GLU A 1 76 ? -18.301 -33.383 -22.578 1.00 54.19 76 GLU A CA 1
ATOM 528 C C . GLU A 1 76 ? -19.609 -33.748 -21.875 1.00 54.47 76 GLU A C 1
ATOM 529 O O . GLU A 1 76 ? -20.488 -32.895 -21.685 1.00 52.24 76 GLU A O 1
ATOM 535 N N . SER A 1 77 ? -19.728 -35.023 -21.501 1.00 53.53 77 SER A N 1
ATOM 536 C CA . SER A 1 77 ? -20.954 -35.563 -20.913 1.00 56.23 77 SER A CA 1
ATOM 537 C C . SER A 1 77 ? -21.235 -34.973 -19.544 1.00 52.92 77 SER A C 1
ATOM 538 O O . SER A 1 77 ? -22.388 -34.810 -19.159 1.00 54.72 77 SER A O 1
ATOM 541 N N . ASP A 1 78 ? -20.171 -34.669 -18.808 1.00 48.79 78 ASP A N 1
ATOM 542 C CA . ASP A 1 78 ? -20.302 -34.342 -17.398 1.00 47.86 78 ASP A CA 1
ATOM 543 C C . ASP A 1 78 ? -19.954 -32.891 -17.087 1.00 48.13 78 ASP A C 1
ATOM 544 O O . ASP A 1 78 ? -19.821 -32.529 -15.915 1.00 48.31 78 ASP A O 1
ATOM 549 N N . GLN A 1 79 ? -19.826 -32.053 -18.116 1.00 53.10 79 GLN A N 1
ATOM 550 C CA . GLN A 1 79 ? -19.408 -30.663 -17.894 1.00 54.94 79 GLN A CA 1
ATOM 551 C C . GLN A 1 79 ? -20.364 -29.817 -17.050 1.00 58.14 79 GLN A C 1
ATOM 552 O O . GLN A 1 79 ? -19.918 -28.901 -16.342 1.00 54.56 79 GLN A O 1
ATOM 558 N N . THR A 1 80 ? -21.663 -30.114 -17.128 1.00 57.12 80 THR A N 1
ATOM 559 C CA . THR A 1 80 ? -22.658 -29.400 -16.330 1.00 51.05 80 THR A CA 1
ATOM 560 C C . THR A 1 80 ? -22.340 -29.545 -14.841 1.00 51.58 80 THR A C 1
ATOM 561 O O . THR A 1 80 ? -22.286 -28.555 -14.118 1.00 56.65 80 THR A O 1
ATOM 565 N N . GLU A 1 81 ? -22.083 -30.773 -14.398 1.00 47.95 81 GLU A N 1
ATOM 566 C CA . GLU A 1 81 ? -21.677 -31.018 -13.014 1.00 50.72 81 GLU A CA 1
ATOM 567 C C . GLU A 1 81 ? -20.387 -30.264 -12.666 1.00 57.83 81 GLU A C 1
ATOM 568 O O . GLU A 1 81 ? -20.239 -29.749 -11.557 1.00 54.59 81 GLU A O 1
ATOM 574 N N . VAL A 1 82 ? -19.457 -30.200 -13.617 1.00 60.16 82 VAL A N 1
ATOM 575 C CA . VAL A 1 82 ? -18.248 -29.402 -13.433 1.00 58.17 82 VAL A CA 1
ATOM 576 C C . VAL A 1 82 ? -18.576 -27.910 -13.319 1.00 54.26 82 VAL A C 1
ATOM 577 O O . VAL A 1 82 ? -18.229 -27.276 -12.316 1.00 47.44 82 VAL A O 1
ATOM 581 N N . MET A 1 83 ? -19.258 -27.360 -14.330 1.00 56.25 83 MET A N 1
ATOM 582 C CA . MET A 1 83 ? -19.670 -25.949 -14.327 1.00 59.79 83 MET A CA 1
ATOM 583 C C . MET A 1 83 ? -20.453 -25.567 -13.068 1.00 62.76 83 MET A C 1
ATOM 584 O O . MET A 1 83 ? -20.410 -24.414 -12.625 1.00 62.53 83 MET A O 1
ATOM 589 N N . SER A 1 84 ? -21.184 -26.528 -12.506 1.00 64.88 84 SER A N 1
ATOM 590 C CA . SER A 1 84 ? -22.033 -26.260 -11.343 1.00 65.74 84 SER A CA 1
ATOM 591 C C . SER A 1 84 ? -21.248 -26.214 -10.044 1.00 65.16 84 SER A C 1
ATOM 592 O O . SER A 1 84 ? -21.691 -25.614 -9.065 1.00 66.69 84 SER A O 1
ATOM 595 N N . ALA A 1 85 ? -20.085 -26.853 -10.032 1.00 60.46 85 ALA A N 1
ATOM 596 C CA . ALA A 1 85 ? -19.169 -26.688 -8.917 1.00 64.38 85 ALA A CA 1
ATOM 597 C C . ALA A 1 85 ? -18.674 -25.239 -8.915 1.00 70.68 85 ALA A C 1
ATOM 598 O O . ALA A 1 85 ? -18.405 -24.666 -7.863 1.00 65.39 85 ALA A O 1
ATOM 600 N N . LEU A 1 86 ? -18.593 -24.644 -10.102 1.00 81.99 86 LEU A N 1
ATOM 601 C CA . LEU A 1 86 ? -18.093 -23.280 -10.260 1.00 93.69 86 LEU A CA 1
ATOM 602 C C . LEU A 1 86 ? -19.120 -22.190 -9.998 1.00 103.68 86 LEU A C 1
ATOM 603 O O . LEU A 1 86 ? -18.754 -21.024 -9.871 1.00 107.63 86 LEU A O 1
ATOM 608 N N . ASP A 1 87 ? -20.396 -22.563 -9.956 1.00 109.86 87 ASP A N 1
ATOM 609 C CA . ASP A 1 87 ? -21.474 -21.601 -9.749 1.00 118.85 87 ASP A CA 1
ATOM 610 C C . ASP A 1 87 ? -21.180 -20.665 -8.583 1.00 113.94 87 ASP A C 1
ATOM 611 O O . ASP A 1 87 ? -21.017 -19.460 -8.770 1.00 116.20 87 ASP A O 1
ATOM 616 N N . GLY A 1 88 ? -21.088 -21.227 -7.384 1.00 106.61 88 GLY A N 1
ATOM 617 C CA . GLY A 1 88 ? -20.836 -20.431 -6.199 1.00 100.80 88 GLY A CA 1
ATOM 618 C C . GLY A 1 88 ? -19.362 -20.170 -5.963 1.00 95.54 88 GLY A C 1
ATOM 619 O O . GLY A 1 88 ? -18.974 -19.705 -4.889 1.00 91.44 88 GLY A O 1
ATOM 620 N N . ARG A 1 89 ? -18.536 -20.463 -6.964 1.00 92.91 89 ARG A N 1
ATOM 621 C CA . ARG A 1 89 ? -17.087 -20.338 -6.807 1.00 90.77 89 ARG A CA 1
ATOM 622 C C . ARG A 1 89 ? -16.442 -19.292 -7.718 1.00 83.88 89 ARG A C 1
ATOM 623 O O . ARG A 1 89 ? -15.603 -18.516 -7.264 1.00 81.56 89 ARG A O 1
ATOM 631 N N . VAL A 1 90 ? -16.820 -19.274 -8.996 1.00 82.46 90 VAL A N 1
ATOM 632 C CA . VAL A 1 90 ? -16.435 -18.173 -9.877 1.00 79.26 90 VAL A CA 1
ATOM 633 C C . VAL A 1 90 ? -17.307 -16.986 -9.518 1.00 75.31 90 VAL A C 1
ATOM 634 O O . VAL A 1 90 ? -18.321 -16.721 -10.166 1.00 82.79 90 VAL A O 1
ATOM 638 N N . THR A 1 91 ? -16.931 -16.287 -8.457 1.00 66.93 91 THR A N 1
ATOM 639 C CA . THR A 1 91 ? -17.750 -15.188 -7.993 1.00 70.49 91 THR A CA 1
ATOM 640 C C . THR A 1 91 ? -17.547 -13.987 -8.9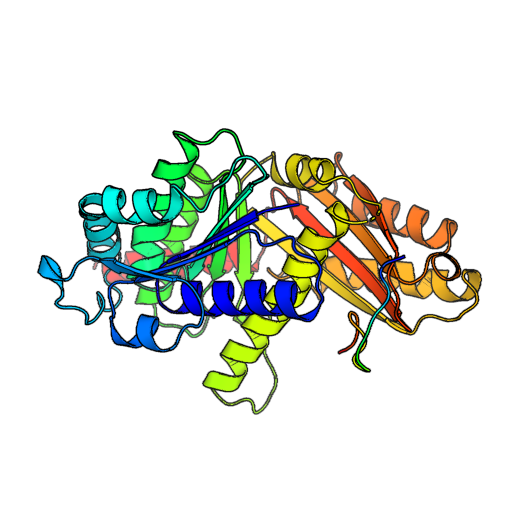01 1.00 72.01 91 THR A C 1
ATOM 641 O O . THR A 1 91 ? -16.853 -14.077 -9.916 1.00 73.32 91 THR A O 1
ATOM 645 N N . ALA A 1 92 ? -18.158 -12.868 -8.524 1.00 68.86 92 ALA A N 1
ATOM 646 C CA . ALA A 1 92 ? -18.111 -11.646 -9.308 1.00 66.09 92 ALA A CA 1
ATOM 647 C C . ALA A 1 92 ? -16.727 -11.033 -9.255 1.00 61.71 92 ALA A C 1
ATOM 648 O O . ALA A 1 92 ? -16.304 -10.328 -10.172 1.00 65.07 92 ALA A O 1
ATOM 650 N N . GLU A 1 93 ? -16.025 -11.307 -8.166 1.00 58.70 93 GLU A N 1
ATOM 651 C CA . GLU A 1 93 ? -14.709 -10.741 -7.947 1.00 60.94 93 GLU A CA 1
ATOM 652 C C . GLU A 1 93 ? -13.632 -11.365 -8.818 1.00 54.77 93 GLU A C 1
ATOM 653 O O . GLU A 1 93 ? -12.529 -10.840 -8.890 1.00 50.49 93 GLU A O 1
ATOM 659 N N . ALA A 1 94 ? -13.944 -12.474 -9.486 1.00 48.86 94 ALA A N 1
ATOM 660 C CA . ALA A 1 94 ? -12.928 -13.190 -10.264 1.00 50.63 94 ALA A CA 1
ATOM 661 C C . ALA A 1 94 ? -12.450 -12.368 -11.461 1.00 52.10 94 ALA A C 1
ATOM 662 O O . ALA A 1 94 ? -13.257 -11.812 -12.208 1.00 54.72 94 ALA A O 1
ATOM 664 N N . GLU A 1 95 ? -11.139 -12.285 -11.644 1.00 46.86 95 GLU A N 1
ATOM 665 C CA . GLU A 1 95 ? -10.602 -11.482 -12.733 1.00 47.88 95 GLU A CA 1
ATOM 666 C C . GLU A 1 95 ? -10.090 -12.346 -13.870 1.00 48.71 95 GLU A C 1
ATOM 667 O O . GLU A 1 95 ? -9.783 -11.857 -14.961 1.00 48.05 95 GLU A O 1
ATOM 673 N N . SER A 1 96 ? -10.020 -13.645 -13.605 1.00 45.31 96 SER A N 1
ATOM 674 C CA . SER A 1 96 ? -9.548 -14.604 -14.580 1.00 39.11 96 SER A CA 1
ATOM 675 C C . SER A 1 96 ? -9.885 -15.998 -14.068 1.00 43.36 96 SER A C 1
ATOM 676 O O . SER A 1 96 ? -10.241 -16.157 -12.896 1.00 41.29 96 SER A O 1
ATOM 679 N N . ILE A 1 97 ? -9.787 -16.992 -14.948 1.00 44.64 97 ILE A N 1
ATOM 680 C CA . ILE A 1 97 ? -9.932 -18.395 -14.570 1.00 36.90 97 ILE A CA 1
ATOM 681 C C . ILE A 1 97 ? -8.786 -19.212 -15.157 1.00 43.68 97 ILE A C 1
ATOM 682 O O . ILE A 1 97 ? -8.495 -19.127 -16.355 1.00 54.53 97 ILE A O 1
ATOM 687 N N . PHE A 1 98 ? -8.108 -19.975 -14.310 1.00 40.00 98 PHE A N 1
ATOM 688 C CA . PHE A 1 98 ? -7.035 -20.857 -14.774 1.00 35.73 98 PHE A CA 1
ATOM 689 C C . PHE A 1 98 ? -7.498 -22.314 -14.815 1.00 39.30 98 PHE A C 1
ATOM 690 O O . PHE A 1 98 ? -7.903 -22.857 -13.791 1.00 42.94 98 PHE A O 1
ATOM 698 N N . VAL A 1 99 ? -7.474 -22.931 -15.996 1.00 38.63 99 VAL A N 1
ATOM 699 C CA . VAL A 1 99 ? -7.666 -24.374 -16.081 1.00 43.24 99 VAL A CA 1
ATOM 700 C C . VAL A 1 99 ? -6.282 -25.022 -16.001 1.00 46.11 99 VAL A C 1
ATOM 701 O O . VAL A 1 99 ? -5.469 -24.863 -16.908 1.00 43.91 99 VAL A O 1
ATOM 705 N N . VAL A 1 100 ? -6.005 -25.730 -14.907 1.00 46.65 100 VAL A N 1
ATOM 706 C CA . VAL A 1 100 ? -4.669 -26.292 -14.675 1.00 44.38 100 VAL A CA 1
ATOM 707 C C . VAL A 1 100 ? -4.616 -27.777 -15.068 1.00 47.90 100 VAL A C 1
ATOM 708 O O . VAL A 1 100 ? -5.378 -28.586 -14.543 1.00 42.87 100 VAL A O 1
ATOM 712 N N . ALA A 1 101 ? -3.717 -28.134 -15.984 1.00 45.31 101 ALA A N 1
ATOM 713 C CA . ALA A 1 101 ? -3.658 -29.506 -16.490 1.00 45.00 101 ALA A CA 1
ATOM 714 C C . ALA A 1 101 ? -2.266 -29.993 -16.897 1.00 44.82 101 ALA A C 1
ATOM 715 O O . ALA A 1 101 ? -1.437 -29.231 -17.403 1.00 43.21 101 ALA A O 1
ATOM 717 N N . GLY A 1 102 ? -2.026 -31.278 -16.661 1.00 39.51 102 GLY A N 1
ATOM 718 C CA . GLY A 1 102 ? -0.929 -31.985 -17.287 1.00 37.99 102 GLY A CA 1
ATOM 719 C C . GLY A 1 102 ? -1.353 -32.327 -18.700 1.00 41.09 102 GLY A C 1
ATOM 720 O O . GLY A 1 102 ? -2.329 -33.041 -18.903 1.00 56.73 102 GLY A O 1
ATOM 721 N N . LEU A 1 103 ? -0.638 -31.810 -19.690 1.00 38.67 103 LEU A N 1
ATOM 722 C CA . LEU A 1 103 ? -1.056 -32.006 -21.079 1.00 43.70 103 LEU A CA 1
ATOM 723 C C . LEU A 1 103 ? -0.806 -33.424 -21.625 1.00 45.62 103 LEU A C 1
ATOM 724 O O . LEU A 1 103 ? -1.382 -33.805 -22.633 1.00 45.68 103 LEU A O 1
ATOM 729 N N . GLY A 1 104 ? 0.046 -34.202 -20.959 1.00 43.92 104 GLY A N 1
ATOM 730 C CA . GLY A 1 104 ? 0.388 -35.527 -21.449 1.00 46.88 104 GLY A CA 1
ATOM 731 C C . GLY A 1 104 ? -0.539 -36.657 -21.001 1.00 45.30 104 GLY A C 1
ATOM 732 O O . GLY A 1 104 ? -0.534 -37.737 -21.586 1.00 45.93 104 GLY A O 1
ATOM 733 N N . GLY A 1 105 ? -1.324 -36.417 -19.957 1.00 45.51 105 GLY A N 1
ATOM 734 C CA . GLY A 1 105 ? -2.192 -37.434 -19.390 1.00 45.45 105 GLY A CA 1
ATOM 735 C C . GLY A 1 105 ? -3.378 -37.757 -20.280 1.00 54.07 105 GLY A C 1
ATOM 736 O O . GLY A 1 105 ? -3.367 -37.477 -21.469 1.00 62.05 105 GLY A O 1
ATOM 737 N N . GLY A 1 106 ? -4.394 -38.388 -19.712 1.00 50.14 106 GLY A N 1
ATOM 738 C CA . GLY A 1 106 ? -5.599 -38.691 -20.460 1.00 41.50 106 GLY A CA 1
ATOM 739 C C . GLY A 1 106 ? -6.689 -37.708 -20.083 1.00 35.91 106 GLY A C 1
ATOM 740 O O . GLY A 1 106 ? -7.313 -37.101 -20.947 1.00 41.06 106 GLY A O 1
ATOM 741 N N . SER A 1 107 ? -6.890 -37.529 -18.779 1.00 40.06 107 SER A N 1
ATOM 742 C CA . SER A 1 107 ? -7.975 -36.701 -18.269 1.00 41.64 107 SER A CA 1
ATOM 743 C C . SER A 1 107 ? -7.748 -35.214 -18.521 1.00 51.72 107 SER A C 1
ATOM 744 O O . SER A 1 107 ? -8.611 -34.534 -19.078 1.00 46.80 107 SER A O 1
ATOM 747 N N . GLY A 1 108 ? -6.593 -34.713 -18.100 1.00 52.96 108 GLY A N 1
ATOM 748 C CA . GLY A 1 108 ? -6.272 -33.313 -18.286 1.00 49.74 108 GLY A CA 1
ATOM 749 C C . GLY A 1 108 ? -6.177 -33.029 -19.764 1.00 47.74 108 GLY A C 1
ATOM 750 O O . GLY A 1 108 ? -6.807 -32.108 -20.272 1.00 42.57 108 GLY A O 1
ATOM 751 N N . SER A 1 109 ? -5.393 -33.847 -20.452 1.00 46.19 109 SER A N 1
ATOM 752 C CA . SER A 1 109 ? -5.188 -33.707 -21.885 1.00 49.79 109 SER A CA 1
ATOM 753 C C . SER A 1 109 ? -6.512 -33.607 -22.637 1.00 49.19 109 SER A C 1
ATOM 754 O O . SER A 1 109 ? -6.716 -32.692 -23.435 1.00 48.09 109 SER A O 1
ATOM 757 N N . GLY A 1 110 ? -7.414 -34.547 -22.366 1.00 44.80 110 GLY A N 1
ATOM 758 C CA . GLY A 1 110 ? -8.701 -34.581 -23.036 1.00 40.31 110 GLY A CA 1
ATOM 759 C C . GLY A 1 110 ? -9.655 -33.518 -22.534 1.00 40.91 110 GLY A C 1
ATOM 760 O O . GLY A 1 110 ? -10.226 -32.767 -23.321 1.00 48.99 110 GLY A O 1
ATOM 761 N N . GLY A 1 111 ? -9.797 -33.432 -21.214 1.00 41.36 111 GLY A N 1
ATOM 762 C CA . GLY A 1 111 ? -10.768 -32.543 -20.604 1.00 39.85 111 GLY A CA 1
ATOM 763 C C . GLY A 1 111 ? -10.407 -31.064 -20.563 1.00 40.83 111 GLY A C 1
ATOM 764 O O . GLY A 1 111 ? -11.299 -30.221 -20.568 1.00 41.53 111 GLY A O 1
ATOM 765 N N . ALA A 1 112 ? -9.119 -30.726 -20.503 1.00 47.33 112 ALA A N 1
ATOM 766 C CA . ALA A 1 112 ? -8.753 -29.314 -20.371 1.00 43.74 112 ALA A CA 1
ATOM 767 C C . ALA A 1 112 ? -9.288 -28.446 -21.508 1.00 46.59 112 ALA A C 1
ATOM 768 O O . ALA A 1 112 ? -9.899 -27.412 -21.249 1.00 47.56 112 ALA A O 1
ATOM 770 N N . PRO A 1 113 ? -9.076 -28.862 -22.774 1.00 48.03 113 PRO A N 1
ATOM 771 C CA . PRO A 1 113 ? -9.540 -27.997 -23.864 1.00 44.06 113 PRO A CA 1
ATOM 772 C C . PRO A 1 113 ? -11.052 -27.865 -23.846 1.00 49.44 113 PRO A C 1
ATOM 773 O O . PRO A 1 113 ? -11.590 -26.786 -24.099 1.00 43.82 113 PRO A O 1
ATOM 777 N N . VAL A 1 114 ? -11.727 -28.977 -23.562 1.00 46.76 114 VAL A N 1
ATOM 778 C CA . VAL A 1 114 ? -13.176 -28.993 -23.489 1.00 49.69 114 VAL A CA 1
ATOM 779 C C . VAL A 1 114 ? -13.703 -28.006 -22.441 1.00 46.66 114 VAL A C 1
ATOM 780 O O . VAL A 1 114 ? -14.586 -27.205 -22.722 1.00 47.11 114 VAL A O 1
ATOM 784 N N . LEU A 1 115 ? -13.152 -28.064 -21.236 1.00 40.35 115 LEU A N 1
ATOM 785 C CA . LEU A 1 115 ? -13.569 -27.158 -20.177 1.00 49.24 115 LEU A CA 1
ATOM 786 C C . LEU A 1 115 ? -13.167 -25.699 -20.484 1.00 51.27 115 LEU A C 1
ATOM 787 O O . LEU A 1 115 ? -13.922 -24.747 -20.201 1.00 48.88 115 LEU A O 1
ATOM 792 N N . ALA A 1 116 ? -11.995 -25.518 -21.083 1.00 44.93 116 ALA A N 1
ATOM 793 C CA . ALA A 1 116 ? -11.541 -24.171 -21.427 1.00 51.30 116 ALA A CA 1
ATOM 794 C C . ALA A 1 116 ? -12.488 -23.551 -22.443 1.00 54.91 116 ALA A C 1
ATOM 795 O O . ALA A 1 116 ? -12.906 -22.405 -22.294 1.00 54.47 116 ALA A O 1
ATOM 797 N N . LYS A 1 117 ? -12.832 -24.323 -23.468 1.00 54.79 117 LYS A N 1
ATOM 798 C CA . LYS A 1 117 ? -13.728 -23.850 -24.515 1.00 60.77 117 LYS A CA 1
ATOM 799 C C . LYS A 1 117 ? -15.142 -23.599 -23.988 1.00 62.50 117 LYS A C 1
ATOM 800 O O . LYS A 1 117 ? -15.837 -22.707 -24.460 1.00 55.37 117 LYS A O 1
ATOM 806 N N . ALA A 1 118 ? -15.568 -24.381 -23.003 1.00 61.91 118 ALA A N 1
ATOM 807 C CA . ALA A 1 118 ? -16.879 -24.155 -22.403 1.00 58.26 118 ALA A CA 1
ATOM 808 C C . ALA A 1 118 ? -16.913 -22.859 -21.575 1.00 55.59 118 ALA A C 1
ATOM 809 O O . ALA A 1 118 ? -17.863 -22.074 -21.662 1.00 57.19 118 ALA A O 1
ATOM 811 N N . LEU A 1 119 ? -15.872 -22.638 -20.781 1.00 49.60 119 LEU A N 1
ATOM 812 C CA . LEU A 1 119 ? -15.788 -21.469 -19.910 1.00 49.73 119 LEU A CA 1
ATOM 813 C C . LEU A 1 119 ? -15.587 -20.175 -20.691 1.00 56.97 119 LEU A C 1
ATOM 814 O O . LEU A 1 119 ? -16.168 -19.141 -20.367 1.00 57.01 119 LEU A O 1
ATOM 819 N N . ALA A 1 120 ? -14.752 -20.240 -21.721 1.00 60.13 120 ALA A N 1
ATOM 820 C CA . ALA A 1 120 ? -14.461 -19.079 -22.547 1.00 56.76 120 ALA A CA 1
ATOM 821 C C . ALA A 1 120 ? -15.722 -18.560 -23.234 1.00 65.68 120 ALA A C 1
ATOM 822 O O . ALA A 1 120 ? -15.810 -17.388 -23.587 1.00 60.38 120 ALA A O 1
ATOM 824 N N . GLY A 1 121 ? -16.703 -19.437 -23.410 1.00 73.21 121 GLY A N 1
ATOM 825 C CA . GLY A 1 121 ? -17.892 -19.084 -24.155 1.00 76.08 121 GLY A CA 1
ATOM 826 C C . GLY A 1 121 ? -19.038 -18.589 -23.301 1.00 81.51 121 GLY A C 1
ATOM 827 O O . GLY A 1 121 ? -20.179 -18.539 -23.766 1.00 83.48 121 GLY A O 1
ATOM 828 N N . VAL A 1 122 ? -18.747 -18.222 -22.056 1.00 81.93 122 VAL A N 1
ATOM 829 C CA . VAL A 1 122 ? -19.792 -17.744 -21.150 1.00 79.62 122 VAL A CA 1
ATOM 830 C C . VAL A 1 122 ? -19.339 -16.654 -20.176 1.00 74.68 122 VAL A C 1
ATOM 831 O O . VAL A 1 122 ? -20.074 -15.695 -19.924 1.00 75.18 122 VAL A O 1
ATOM 835 N N . TYR A 1 123 ? -18.140 -16.803 -19.624 1.00 70.62 123 TYR A N 1
ATOM 836 C CA . TYR A 1 123 ? -17.620 -15.811 -18.683 1.00 74.24 123 TYR A CA 1
ATOM 837 C C . TYR A 1 123 ? -16.936 -14.662 -19.419 1.00 72.45 123 TYR A C 1
ATOM 838 O O . TYR A 1 123 ? -16.423 -14.842 -20.528 1.00 67.79 123 TYR A O 1
ATOM 847 N N . ASP A 1 124 ? -16.952 -13.475 -18.817 1.00 74.04 124 ASP A N 1
ATOM 848 C CA . ASP A 1 124 ? -16.370 -12.312 -19.475 1.00 75.11 124 ASP A CA 1
ATOM 849 C C . ASP A 1 124 ? -14.865 -12.217 -19.248 1.00 73.25 124 ASP A C 1
ATOM 850 O O . ASP A 1 124 ? -14.151 -11.590 -20.028 1.00 87.85 124 ASP A O 1
ATOM 855 N N . VAL A 1 125 ? -14.379 -12.856 -18.189 1.00 65.39 125 VAL A N 1
ATOM 856 C CA . VAL A 1 125 ? -12.959 -12.779 -17.837 1.00 56.55 125 VAL A CA 1
ATOM 857 C C . VAL A 1 125 ? -12.119 -13.739 -18.674 1.00 54.11 125 VAL A C 1
ATOM 858 O O . VAL A 1 125 ? -12.649 -14.714 -19.224 1.00 49.75 125 VAL A O 1
ATOM 862 N N . PRO A 1 126 ? -10.807 -13.462 -18.798 1.00 44.92 126 PRO A N 1
ATOM 863 C CA . PRO A 1 126 ? -10.009 -14.421 -19.565 1.00 47.22 126 PRO A CA 1
ATOM 864 C C . PRO A 1 126 ? -9.995 -15.808 -18.936 1.00 43.26 126 PRO A C 1
ATOM 865 O O . PRO A 1 126 ? -10.006 -15.952 -17.703 1.00 44.98 126 PRO A O 1
ATOM 869 N N . VAL A 1 127 ? -9.988 -16.818 -19.797 1.00 43.76 127 VAL A N 1
ATOM 870 C CA . VAL A 1 127 ? -9.763 -18.200 -19.379 1.00 39.98 127 VAL A CA 1
ATOM 871 C C . VAL A 1 127 ? -8.375 -18.638 -19.846 1.00 40.04 127 VAL A C 1
ATOM 872 O O . VAL A 1 127 ? -8.095 -18.685 -21.045 1.00 44.22 127 VAL A O 1
ATOM 876 N N . TYR A 1 128 ? -7.497 -18.906 -18.887 1.00 36.45 128 TYR A N 1
ATOM 877 C CA . TYR A 1 128 ? -6.133 -19.317 -19.178 1.00 46.17 128 TYR A CA 1
ATOM 878 C C . TYR A 1 128 ? -5.980 -20.789 -18.869 1.00 45.44 128 TYR A C 1
ATOM 879 O O . TYR A 1 128 ? -6.641 -21.301 -17.971 1.00 48.60 128 TYR A O 1
ATOM 888 N N . VAL A 1 129 ? -5.108 -21.468 -19.608 1.00 40.47 129 VAL A N 1
ATOM 889 C CA . VAL A 1 129 ? -4.700 -22.811 -19.245 1.00 41.10 129 VAL A CA 1
ATOM 890 C C . VAL A 1 129 ? -3.286 -22.745 -18.687 1.00 44.29 129 VAL A C 1
ATOM 891 O O . VAL A 1 129 ? -2.379 -22.189 -19.317 1.00 46.45 129 VAL A O 1
ATOM 895 N N . LEU A 1 130 ? -3.111 -23.268 -17.479 1.00 43.48 130 LEU A N 1
ATOM 896 C CA . LEU A 1 130 ? -1.777 -23.493 -16.945 1.00 39.21 130 LEU A CA 1
ATOM 897 C C . LEU A 1 130 ? -1.437 -24.937 -17.303 1.00 44.39 130 LEU A C 1
ATOM 898 O O . LEU A 1 130 ? -1.940 -25.890 -16.681 1.00 43.28 130 LEU A O 1
ATOM 903 N N . GLY A 1 131 ? -0.635 -25.102 -18.352 1.00 36.87 131 GLY A N 1
ATOM 904 C CA . GLY A 1 131 ? -0.402 -26.424 -18.911 1.00 42.44 131 GLY A CA 1
ATOM 905 C C . GLY A 1 131 ? 0.969 -26.995 -18.617 1.00 44.30 131 GLY A C 1
ATOM 906 O O . GLY A 1 131 ? 1.984 -26.313 -18.809 1.00 44.71 131 GLY A O 1
ATOM 907 N N . ILE A 1 132 ? 1.004 -28.248 -18.165 1.00 41.91 132 ILE A N 1
ATOM 908 C CA . ILE A 1 132 ? 2.280 -28.934 -17.897 1.00 42.15 132 ILE A CA 1
ATOM 909 C C . ILE A 1 132 ? 2.740 -29.787 -19.069 1.00 42.85 132 ILE A C 1
ATOM 910 O O . ILE A 1 132 ? 2.064 -30.746 -19.476 1.00 41.21 132 ILE A O 1
ATOM 915 N N . LEU A 1 133 ? 3.899 -29.427 -19.613 1.00 48.62 133 LEU A N 1
ATOM 916 C CA . LEU A 1 133 ? 4.508 -30.153 -20.718 1.00 50.41 133 LEU A CA 1
ATOM 917 C C . LEU A 1 133 ? 5.260 -31.369 -20.168 1.00 49.50 133 LEU A C 1
ATOM 918 O O . LEU A 1 133 ? 5.960 -31.256 -19.165 1.00 51.03 133 LEU A O 1
ATOM 923 N N . PRO A 1 134 ? 5.101 -32.543 -20.806 1.00 42.55 134 PRO A N 1
ATOM 924 C CA . PRO A 1 134 ? 5.791 -33.728 -20.294 1.00 43.37 134 PRO A CA 1
ATOM 925 C C . PRO A 1 134 ? 7.283 -33.622 -20.530 1.00 44.96 134 PRO A C 1
ATOM 926 O O . PRO A 1 134 ? 7.712 -33.023 -21.512 1.00 42.27 134 PRO A O 1
ATOM 930 N N . GLY A 1 135 ? 8.073 -34.215 -19.650 1.00 45.44 135 GLY A N 1
ATOM 931 C CA . GLY A 1 135 ? 9.497 -34.296 -19.896 1.00 44.34 135 GLY A CA 1
ATOM 932 C C . GLY A 1 135 ? 9.788 -35.086 -21.157 1.00 46.78 135 GLY A C 1
ATOM 933 O O . GLY A 1 135 ? 9.030 -36.000 -21.535 1.00 47.60 135 GLY A O 1
ATOM 934 N N . ALA A 1 136 ? 10.900 -34.739 -21.799 1.00 44.69 136 ALA A N 1
ATOM 935 C CA . ALA A 1 136 ? 11.322 -35.367 -23.042 1.00 46.36 136 ALA A CA 1
ATOM 936 C C . ALA A 1 136 ? 11.560 -36.881 -22.940 1.00 50.38 136 ALA A C 1
ATOM 937 O O . ALA A 1 136 ? 11.533 -37.584 -23.957 1.00 47.23 136 ALA A O 1
ATOM 939 N N . ASP A 1 137 ? 11.793 -37.391 -21.730 1.00 47.92 137 ASP A N 1
ATOM 940 C CA . ASP A 1 137 ? 11.970 -38.844 -21.567 1.00 50.40 137 ASP A CA 1
ATOM 941 C C . ASP A 1 137 ? 10.652 -39.612 -21.467 1.00 47.73 137 ASP A C 1
ATOM 942 O O . ASP A 1 137 ? 10.646 -40.841 -21.503 1.00 46.17 137 ASP A O 1
ATOM 947 N N . GLU A 1 138 ? 9.541 -38.895 -21.317 1.00 48.52 138 GLU A N 1
ATOM 948 C CA . GLU A 1 138 ? 8.237 -39.548 -21.152 1.00 44.81 138 GLU A CA 1
ATOM 949 C C . GLU A 1 138 ? 7.809 -40.270 -22.425 1.00 47.49 138 GLU A C 1
ATOM 950 O O . GLU A 1 138 ? 8.260 -39.937 -23.524 1.00 43.86 138 GLU A O 1
ATOM 956 N N . GLY A 1 139 ? 6.949 -41.277 -22.269 1.00 53.22 139 GLY A N 1
ATOM 957 C CA . GLY A 1 139 ? 6.549 -42.110 -23.387 1.00 44.07 139 GLY A CA 1
ATOM 958 C C . GLY A 1 139 ? 5.907 -41.375 -24.546 1.00 46.21 139 GLY A C 1
ATOM 959 O O . GLY A 1 139 ? 5.288 -40.316 -24.378 1.00 49.38 139 GLY A O 1
ATOM 960 N N . ALA A 1 140 ? 6.059 -41.950 -25.732 1.00 41.03 140 ALA A N 1
ATOM 961 C CA . ALA A 1 140 ? 5.425 -41.426 -26.941 1.00 51.97 140 ALA A CA 1
ATOM 962 C C . ALA A 1 140 ? 3.935 -41.088 -26.757 1.00 51.67 140 ALA A C 1
ATOM 963 O O . ALA A 1 140 ? 3.446 -40.083 -27.273 1.00 50.69 140 ALA A O 1
ATOM 965 N N . LEU A 1 141 ? 3.219 -41.938 -26.028 1.00 49.97 141 LEU A N 1
ATOM 966 C CA . LEU A 1 141 ? 1.797 -41.745 -25.801 1.00 48.55 141 LEU A CA 1
ATOM 967 C C . LEU A 1 141 ? 1.528 -40.395 -25.154 1.00 41.44 141 LEU A C 1
ATOM 968 O O . LEU A 1 141 ? 0.574 -39.705 -25.506 1.00 38.50 141 LEU A O 1
ATOM 973 N N . TYR A 1 142 ? 2.380 -40.039 -24.198 1.00 43.20 142 TYR A N 1
ATOM 974 C CA . TYR A 1 142 ? 2.264 -38.796 -23.464 1.00 45.97 142 TYR A CA 1
ATOM 975 C C . TYR A 1 142 ? 2.681 -37.600 -24.322 1.00 52.53 142 TYR A C 1
ATOM 976 O O . TYR A 1 142 ? 2.098 -36.514 -24.214 1.00 45.70 142 TYR A O 1
ATOM 985 N N . GLN A 1 143 ? 3.675 -37.804 -25.182 1.00 54.18 143 GLN A N 1
ATOM 986 C CA . GLN A 1 143 ? 4.101 -36.749 -26.096 1.00 53.48 143 GLN A CA 1
ATOM 987 C C . GLN A 1 143 ? 2.969 -36.432 -27.079 1.00 46.36 143 GLN A C 1
ATOM 988 O O . GLN A 1 143 ? 2.664 -35.265 -27.332 1.00 44.09 143 GLN A O 1
ATOM 994 N N . VAL A 1 144 ? 2.345 -37.480 -27.613 1.00 45.55 144 VAL A N 1
ATOM 995 C CA . VAL A 1 144 ? 1.206 -37.350 -28.528 1.00 50.63 144 VAL A CA 1
ATOM 996 C C . VAL A 1 144 ? -0.021 -36.693 -27.870 1.00 52.90 144 VAL A C 1
ATOM 997 O O . VAL A 1 144 ? -0.599 -35.762 -28.426 1.00 48.82 144 VAL A O 1
ATOM 1001 N N . ASN A 1 145 ? -0.402 -37.160 -26.684 1.00 53.25 145 ASN A N 1
ATOM 1002 C CA . ASN A 1 145 ? -1.466 -36.505 -25.920 1.00 44.30 145 ASN A CA 1
ATOM 1003 C C . ASN A 1 145 ? -1.205 -35.002 -25.726 1.00 46.02 145 ASN A C 1
ATOM 1004 O O . ASN A 1 145 ? -2.100 -34.164 -25.892 1.00 42.14 145 ASN A O 1
ATOM 1009 N N . ALA A 1 146 ? 0.024 -34.663 -25.362 1.00 45.01 146 ALA A N 1
ATOM 1010 C CA . ALA A 1 146 ? 0.379 -33.278 -25.103 1.00 45.10 146 ALA A CA 1
ATOM 1011 C C . ALA A 1 146 ? 0.414 -32.467 -26.382 1.00 46.01 146 ALA A C 1
ATOM 1012 O O . ALA A 1 146 ? 0.028 -31.300 -26.387 1.00 48.52 146 ALA A O 1
ATOM 1014 N N . GLY A 1 147 ? 0.871 -33.087 -27.465 1.00 50.21 147 GLY A N 1
ATOM 1015 C CA . GLY A 1 147 ? 0.942 -32.413 -28.750 1.00 50.99 147 GLY A CA 1
ATOM 1016 C C . GLY A 1 147 ? -0.426 -31.931 -29.184 1.00 52.10 147 GLY A C 1
ATOM 1017 O O . GLY A 1 147 ? -0.624 -30.749 -29.462 1.00 48.33 147 GLY A O 1
ATOM 1018 N N . ARG A 1 148 ? -1.375 -32.857 -29.225 1.00 46.36 148 ARG A N 1
ATOM 1019 C CA . ARG A 1 148 ? -2.752 -32.550 -29.585 1.00 50.86 148 ARG A CA 1
ATOM 1020 C C . ARG A 1 148 ? -3.408 -31.585 -28.599 1.00 49.36 148 ARG A C 1
ATOM 1021 O O . ARG A 1 148 ? -4.079 -30.629 -28.996 1.00 49.80 148 ARG A O 1
ATOM 1029 N N . SER A 1 149 ? -3.229 -31.854 -27.311 1.00 44.64 149 SER A N 1
ATOM 1030 C CA . SER A 1 149 ? -3.797 -31.009 -26.275 1.00 41.39 149 SER A CA 1
ATOM 1031 C C . SER A 1 149 ? -3.293 -29.564 -26.395 1.00 47.67 149 SER A C 1
ATOM 1032 O O . SER A 1 149 ? -4.081 -28.611 -26.365 1.00 42.20 149 SER A O 1
ATOM 1035 N N . LEU A 1 150 ? -1.974 -29.404 -26.530 1.00 48.83 150 LEU A N 1
ATOM 1036 C CA . LEU A 1 150 ? -1.361 -28.081 -26.638 1.00 42.86 150 LEU A CA 1
ATOM 1037 C C . LEU A 1 150 ? -1.916 -27.341 -27.842 1.00 50.18 150 LEU A C 1
ATOM 1038 O O . LEU A 1 150 ? -2.216 -26.148 -27.771 1.00 53.32 150 LEU A O 1
ATOM 1043 N N . LYS A 1 151 ? -2.067 -28.061 -28.946 1.00 51.36 151 LYS A N 1
ATOM 1044 C CA . LYS A 1 151 ? -2.613 -27.462 -30.150 1.00 57.57 151 LYS A CA 1
ATOM 1045 C C . LYS A 1 151 ? -4.035 -26.971 -29.890 1.00 54.23 151 LYS A C 1
ATOM 1046 O O . LYS A 1 151 ? -4.398 -25.879 -30.281 1.00 53.24 151 LYS A O 1
ATOM 1052 N N . THR A 1 152 ? -4.832 -27.777 -29.205 1.00 57.47 152 THR A N 1
ATOM 1053 C CA . THR A 1 152 ? -6.228 -27.419 -28.999 1.00 58.39 152 THR A CA 1
ATOM 1054 C C . THR A 1 152 ? -6.393 -26.267 -28.016 1.00 58.02 152 THR A C 1
ATOM 1055 O O . THR A 1 152 ? -7.132 -25.319 -28.287 1.00 58.62 152 THR A O 1
ATOM 1059 N N . VAL A 1 153 ? -5.716 -26.342 -26.875 1.00 54.25 153 VAL A N 1
ATOM 1060 C CA . VAL A 1 153 ? -5.842 -25.271 -25.893 1.00 54.00 153 VAL A CA 1
ATOM 1061 C C . VAL A 1 153 ? -5.305 -23.938 -26.408 1.00 53.11 153 VAL A C 1
ATOM 1062 O O . VAL A 1 153 ? -5.816 -22.886 -26.031 1.00 54.88 153 VAL A O 1
ATOM 1066 N N . ALA A 1 154 ? -4.294 -23.972 -27.276 1.00 49.12 154 ALA A N 1
ATOM 1067 C CA . ALA A 1 154 ? -3.752 -22.729 -27.818 1.00 52.99 154 ALA A CA 1
ATOM 1068 C C . ALA A 1 154 ? -4.764 -22.000 -28.695 1.00 56.80 154 ALA A C 1
ATOM 1069 O O . ALA A 1 154 ? -4.629 -20.798 -28.926 1.00 51.27 154 ALA A O 1
ATOM 1071 N N . ARG A 1 155 ? -5.764 -22.725 -29.192 1.00 57.86 155 ARG A N 1
ATOM 1072 C CA . ARG A 1 155 ? -6.841 -22.102 -29.956 1.00 60.74 155 ARG A CA 1
ATOM 1073 C C . ARG A 1 155 ? -8.021 -21.699 -29.080 1.00 57.97 155 ARG A C 1
ATOM 1074 O O . ARG A 1 155 ? -8.625 -20.661 -29.295 1.00 63.41 155 ARG A O 1
ATOM 1082 N N . GLU A 1 156 ? -8.356 -22.530 -28.102 1.00 56.39 156 GLU A N 1
ATOM 1083 C CA . GLU A 1 156 ? -9.574 -22.329 -27.327 1.00 61.92 156 GLU A CA 1
ATOM 1084 C C . GLU A 1 156 ? -9.400 -21.434 -26.102 1.00 56.55 156 GLU A C 1
ATOM 1085 O O . GLU A 1 156 ? -10.353 -20.793 -25.670 1.00 60.19 156 GLU A O 1
ATOM 1091 N N . ALA A 1 157 ? -8.205 -21.420 -25.524 1.00 46.45 157 ALA A N 1
ATOM 1092 C CA . ALA A 1 157 ? -7.951 -20.622 -24.327 1.00 41.24 157 ALA A CA 1
ATOM 1093 C C . ALA A 1 157 ? -7.529 -19.207 -24.700 1.00 40.91 157 ALA A C 1
ATOM 1094 O O . ALA A 1 157 ? -7.174 -18.934 -25.850 1.00 43.16 157 ALA A O 1
ATOM 1096 N N . ASP A 1 158 ? -7.560 -18.298 -23.736 1.00 41.51 158 ASP A N 1
ATOM 1097 C CA . ASP A 1 158 ? -7.123 -16.936 -24.027 1.00 42.44 158 ASP A CA 1
ATOM 1098 C C . ASP A 1 158 ? -5.613 -16.879 -24.024 1.00 47.97 158 ASP A C 1
ATOM 1099 O O . ASP A 1 158 ? -5.022 -16.068 -24.729 1.00 52.54 158 ASP A O 1
ATOM 1104 N N . ALA A 1 159 ? -4.998 -17.753 -23.229 1.00 48.43 159 ALA A N 1
ATOM 1105 C CA . ALA A 1 159 ? -3.574 -18.038 -23.344 1.00 46.44 159 ALA A CA 1
ATOM 1106 C C . ALA A 1 159 ? -3.218 -19.317 -22.605 1.00 46.75 159 ALA A C 1
ATOM 1107 O O . ALA A 1 159 ? -3.923 -19.750 -21.688 1.00 45.33 159 ALA A O 1
ATOM 1109 N N . VAL A 1 160 ? -2.105 -19.911 -23.013 1.00 40.77 160 VAL A N 1
ATOM 1110 C CA . VAL A 1 160 ? -1.602 -21.112 -22.384 1.00 43.26 160 VAL A CA 1
ATOM 1111 C C . VAL A 1 160 ? -0.236 -20.837 -21.767 1.00 39.05 160 VAL A C 1
ATOM 1112 O O . VAL A 1 160 ? 0.761 -20.743 -22.470 1.00 39.23 160 VAL A O 1
ATOM 1116 N N . LEU A 1 161 ? -0.197 -20.707 -20.444 1.00 41.82 161 LEU A N 1
ATOM 1117 C CA . LEU A 1 161 ? 1.058 -20.559 -19.727 1.00 38.52 161 LEU A CA 1
ATOM 1118 C C . LEU A 1 161 ? 1.678 -21.955 -19.537 1.00 41.99 161 LEU A C 1
ATOM 1119 O O . LEU A 1 161 ? 1.099 -22.826 -18.884 1.00 39.93 161 LEU A O 1
ATOM 1124 N N . LEU A 1 162 ? 2.847 -22.177 -20.119 1.00 44.47 162 LEU A N 1
ATOM 1125 C CA . LEU A 1 162 ? 3.430 -23.515 -20.128 1.00 41.37 162 LEU A CA 1
ATOM 1126 C C . LEU A 1 162 ? 4.487 -23.724 -19.063 1.00 45.90 162 LEU A C 1
ATOM 1127 O O . LEU A 1 162 ? 5.357 -22.878 -18.851 1.00 50.83 162 LEU A O 1
ATOM 1132 N N . VAL A 1 163 ? 4.408 -24.877 -18.413 1.00 47.16 163 VAL A N 1
ATOM 1133 C CA . VAL A 1 163 ? 5.433 -25.342 -17.501 1.00 44.12 163 VAL A CA 1
ATOM 1134 C C . VAL A 1 163 ? 6.108 -26.561 -18.104 1.00 45.53 163 VAL A C 1
ATOM 1135 O O . VAL A 1 163 ? 5.464 -27.589 -18.342 1.00 48.06 163 VAL A O 1
ATOM 1139 N N . ASP A 1 164 ? 7.406 -26.454 -18.344 1.00 46.92 164 ASP 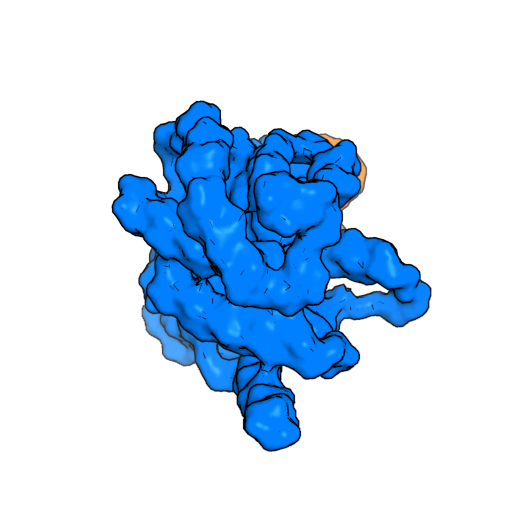A N 1
ATOM 1140 C CA . ASP A 1 164 ? 8.199 -27.588 -18.797 1.00 47.55 164 ASP A CA 1
ATOM 1141 C C . ASP A 1 164 ? 8.778 -28.351 -17.590 1.00 49.17 164 ASP A C 1
ATOM 1142 O O . ASP A 1 164 ? 9.639 -27.831 -16.876 1.00 47.59 164 ASP A O 1
ATOM 1147 N N . ASN A 1 165 ? 8.299 -29.575 -17.356 1.00 44.75 165 ASN A N 1
ATOM 1148 C CA . ASN A 1 165 ? 8.790 -30.389 -16.245 1.00 40.73 165 ASN A CA 1
ATOM 1149 C C . ASN A 1 165 ? 10.297 -30.586 -16.288 1.00 41.07 165 ASN A C 1
ATOM 1150 O O . ASN A 1 165 ? 10.963 -30.641 -15.253 1.00 42.77 165 ASN A O 1
ATOM 1155 N N . ASP A 1 166 ? 10.831 -30.717 -17.494 1.00 42.05 166 ASP A N 1
ATOM 1156 C CA . ASP A 1 166 ? 12.270 -30.840 -17.677 1.00 43.99 166 ASP A CA 1
ATOM 1157 C C . ASP A 1 166 ? 13.031 -29.581 -17.236 1.00 48.49 166 ASP A C 1
ATOM 1158 O O . ASP A 1 166 ? 14.236 -29.644 -17.021 1.00 50.47 166 ASP A O 1
ATOM 1163 N N . ALA A 1 167 ? 12.341 -28.445 -17.100 1.00 42.40 167 ALA A N 1
ATOM 1164 C CA . ALA A 1 167 ? 13.016 -27.206 -16.696 1.00 46.77 167 ALA A CA 1
ATOM 1165 C C . ALA A 1 167 ? 13.304 -27.178 -15.193 1.00 51.73 167 ALA A C 1
ATOM 1166 O O . ALA A 1 167 ? 14.079 -26.355 -14.711 1.00 47.83 167 ALA A O 1
ATOM 1168 N N . PHE A 1 168 ? 12.675 -28.082 -14.452 1.00 44.44 168 PHE A N 1
ATOM 1169 C CA . PHE A 1 168 ? 12.797 -28.082 -12.998 1.00 44.03 168 PHE A CA 1
ATOM 1170 C C . PHE A 1 168 ? 13.253 -29.446 -12.509 1.00 51.13 168 PHE A C 1
ATOM 1171 O O . PHE A 1 168 ? 12.440 -30.354 -12.303 1.00 53.69 168 PHE A O 1
ATOM 1179 N N . ARG A 1 169 ? 14.565 -29.581 -12.354 1.00 49.60 169 ARG A N 1
ATOM 1180 C CA . ARG A 1 169 ? 15.194 -30.842 -11.997 1.00 51.25 169 ARG A CA 1
ATOM 1181 C C . ARG A 1 169 ? 16.271 -30.597 -10.955 1.00 56.51 169 ARG A C 1
ATOM 1182 O O . ARG A 1 169 ? 16.970 -29.588 -10.993 1.00 58.00 169 ARG A O 1
ATOM 1190 N N . SER A 1 170 ? 16.405 -31.528 -10.025 1.00 57.86 170 SER A N 1
ATOM 1191 C CA . SER A 1 170 ? 17.421 -31.431 -8.993 1.00 58.71 170 SER A CA 1
ATOM 1192 C C . SER A 1 170 ? 18.050 -32.806 -8.872 1.00 57.38 170 SER A C 1
ATOM 1193 O O . SER A 1 170 ? 17.336 -33.794 -8.750 1.00 50.37 170 SER A O 1
ATOM 1196 N N . ALA A 1 171 ? 19.376 -32.880 -8.935 1.0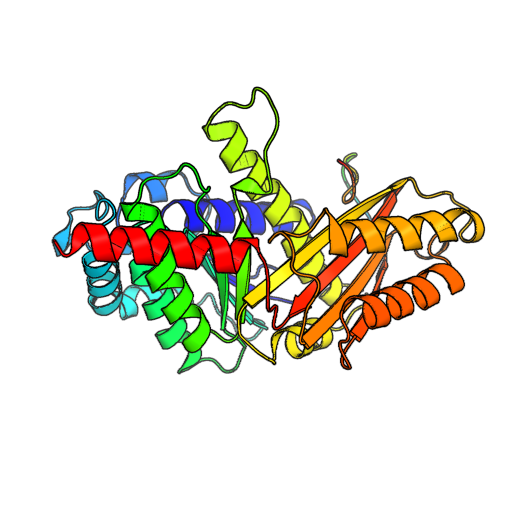0 53.91 171 ALA A N 1
ATOM 1197 C CA . ALA A 1 171 ? 20.046 -34.173 -8.901 1.00 50.33 171 ALA A CA 1
ATOM 1198 C C . ALA A 1 171 ? 19.713 -34.941 -7.625 1.00 52.25 171 ALA A C 1
ATOM 1199 O O . ALA A 1 171 ? 19.694 -34.372 -6.531 1.00 53.60 171 ALA A O 1
ATOM 1201 N N . GLY A 1 172 ? 19.427 -36.231 -7.778 1.00 56.60 172 GLY A N 1
ATOM 1202 C CA . GLY A 1 172 ? 19.196 -37.102 -6.643 1.00 53.29 172 GLY A CA 1
ATOM 1203 C C . GLY A 1 172 ? 17.763 -37.192 -6.147 1.00 48.24 172 GLY A C 1
ATOM 1204 O O . GLY A 1 172 ? 17.445 -38.045 -5.324 1.00 53.61 172 GLY A O 1
ATOM 1205 N N . GLU A 1 173 ? 16.899 -36.313 -6.633 1.00 47.55 173 GLU A N 1
ATOM 1206 C CA . GLU A 1 173 ? 15.532 -36.245 -6.130 1.00 50.38 173 GLU A CA 1
ATOM 1207 C C . GLU A 1 173 ? 14.701 -37.507 -6.405 1.00 53.81 173 GLU A C 1
ATOM 1208 O O . GLU A 1 173 ? 14.817 -38.144 -7.457 1.00 48.12 173 GLU A O 1
ATOM 1214 N N . SER A 1 174 ? 13.868 -37.867 -5.437 1.00 47.86 174 SER A N 1
ATOM 1215 C CA . SER A 1 174 ? 12.900 -38.926 -5.645 1.00 51.89 174 SER A CA 1
ATOM 1216 C C . SER A 1 174 ? 11.829 -38.467 -6.632 1.00 48.25 174 SER A C 1
ATOM 1217 O O . SER A 1 174 ? 11.699 -37.279 -6.938 1.00 43.80 174 SER A O 1
ATOM 1220 N N . MET A 1 175 ? 11.066 -39.420 -7.139 1.00 46.33 175 MET A N 1
ATOM 1221 C CA . MET A 1 175 ? 10.052 -39.143 -8.145 1.00 46.26 175 MET A CA 1
ATOM 1222 C C . MET A 1 175 ? 8.979 -38.191 -7.617 1.00 50.45 175 MET A C 1
ATOM 1223 O O . MET A 1 175 ? 8.564 -37.240 -8.306 1.00 45.93 175 MET A O 1
ATOM 1228 N N . SER A 1 176 ? 8.538 -38.431 -6.387 1.00 45.61 176 SER A N 1
ATOM 1229 C CA . SER A 1 176 ? 7.479 -37.603 -5.826 1.00 52.74 176 SER A CA 1
ATOM 1230 C C . SER A 1 176 ? 8.008 -36.236 -5.379 1.00 54.97 176 SER A C 1
ATOM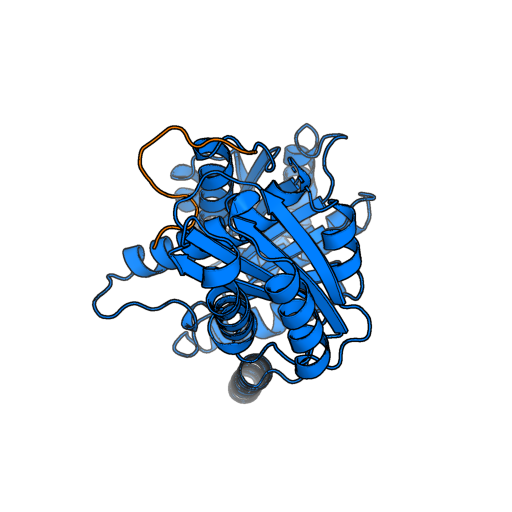 1231 O O . SER A 1 176 ? 7.319 -35.221 -5.529 1.00 54.66 176 SER A O 1
ATOM 1234 N N . GLU A 1 177 ? 9.236 -36.206 -4.864 1.00 60.07 177 GLU A N 1
ATOM 1235 C CA . GLU A 1 177 ? 9.906 -34.948 -4.524 1.00 58.64 177 GLU A CA 1
ATOM 1236 C C . GLU A 1 177 ? 10.052 -34.064 -5.752 1.00 58.38 177 GLU A C 1
ATOM 1237 O O . GLU A 1 177 ? 9.826 -32.848 -5.693 1.00 55.73 177 GLU A O 1
ATOM 1243 N N . GLY A 1 178 ? 10.448 -34.677 -6.864 1.00 54.60 178 GLY A N 1
ATOM 1244 C CA . GLY A 1 178 ? 10.587 -33.956 -8.114 1.00 49.76 178 GLY A CA 1
ATOM 1245 C C . GLY A 1 178 ? 9.313 -33.225 -8.469 1.00 51.44 178 GLY A C 1
ATOM 1246 O O . GLY A 1 178 ? 9.326 -32.020 -8.724 1.00 46.86 178 GLY A O 1
ATOM 1247 N N . TYR A 1 179 ? 8.202 -33.959 -8.467 1.00 54.07 179 TYR A N 1
ATOM 1248 C CA . TYR A 1 179 ? 6.907 -33.394 -8.828 1.00 50.50 179 TYR A CA 1
ATOM 1249 C C . TYR A 1 179 ? 6.486 -32.310 -7.855 1.00 48.45 179 TYR A C 1
ATOM 1250 O O . TYR A 1 179 ? 6.027 -31.257 -8.273 1.00 43.08 179 TYR A O 1
ATOM 1259 N N . ASP A 1 180 ? 6.623 -32.577 -6.558 1.00 48.35 180 ASP A N 1
ATOM 1260 C CA . ASP A 1 180 ? 6.328 -31.558 -5.558 1.00 50.18 180 ASP A CA 1
ATOM 1261 C C . ASP A 1 180 ? 7.208 -30.316 -5.736 1.00 49.66 180 ASP A C 1
ATOM 1262 O O . ASP A 1 180 ? 6.711 -29.191 -5.659 1.00 49.36 180 ASP A O 1
ATOM 1267 N N . ALA A 1 181 ? 8.502 -30.519 -5.995 1.00 48.14 181 ALA A N 1
ATOM 1268 C CA . ALA A 1 181 ? 9.427 -29.400 -6.198 1.00 39.76 181 ALA A CA 1
ATOM 1269 C C . ALA A 1 181 ? 9.026 -28.578 -7.401 1.00 44.80 181 ALA A C 1
ATOM 1270 O O . ALA A 1 181 ? 9.097 -27.356 -7.365 1.00 49.66 181 ALA A O 1
ATOM 1272 N N . ILE A 1 182 ? 8.604 -29.237 -8.474 1.00 46.74 182 ILE A N 1
ATOM 1273 C CA . ILE A 1 182 ? 8.133 -28.496 -9.646 1.00 45.05 182 ILE A CA 1
ATOM 1274 C C . ILE A 1 182 ? 6.886 -27.700 -9.312 1.00 46.94 182 ILE A C 1
ATOM 1275 O O . ILE A 1 182 ? 6.778 -26.516 -9.630 1.00 44.32 182 ILE A O 1
ATOM 1280 N N . ASN A 1 183 ? 5.941 -28.354 -8.656 1.00 46.08 183 ASN A N 1
ATOM 1281 C CA . ASN A 1 183 ? 4.693 -27.695 -8.322 1.00 46.15 183 ASN A CA 1
ATOM 1282 C C . ASN A 1 183 ? 4.926 -26.488 -7.428 1.00 41.74 183 ASN A C 1
ATOM 1283 O O . ASN A 1 183 ? 4.285 -25.441 -7.583 1.00 39.74 183 ASN A O 1
ATOM 1288 N N . GLU A 1 184 ? 5.845 -26.642 -6.485 1.00 43.11 184 GLU A N 1
ATOM 1289 C CA . GLU A 1 184 ? 6.116 -25.584 -5.530 1.00 52.35 184 GLU A CA 1
ATOM 1290 C C . GLU A 1 184 ? 6.794 -24.377 -6.184 1.00 52.51 184 GLU A C 1
ATOM 1291 O O . GLU A 1 184 ? 6.523 -23.227 -5.819 1.00 46.97 184 GLU A O 1
ATOM 1297 N N . ALA A 1 185 ? 7.677 -24.639 -7.144 1.00 51.22 185 ALA A N 1
ATOM 1298 C CA . ALA A 1 185 ? 8.363 -23.550 -7.828 1.00 53.45 185 ALA A CA 1
ATOM 1299 C C . ALA A 1 185 ? 7.347 -22.826 -8.686 1.00 49.41 185 ALA A C 1
ATOM 1300 O O . ALA A 1 185 ? 7.357 -21.599 -8.789 1.00 47.20 185 ALA A O 1
ATOM 1302 N N . ILE A 1 186 ? 6.453 -23.586 -9.302 1.00 40.81 186 ILE A N 1
ATOM 1303 C CA . ILE A 1 186 ? 5.466 -22.964 -10.170 1.00 45.34 186 ILE A CA 1
ATOM 1304 C C . ILE A 1 186 ? 4.514 -22.147 -9.330 1.00 42.08 186 ILE A C 1
ATOM 1305 O O . ILE A 1 186 ? 4.176 -21.011 -9.681 1.00 43.09 186 ILE A O 1
ATOM 1310 N N . ALA A 1 187 ? 4.123 -22.708 -8.193 1.00 44.68 187 ALA A N 1
ATOM 1311 C CA . ALA A 1 187 ? 3.223 -22.015 -7.288 1.00 47.06 187 ALA A CA 1
ATOM 1312 C C . ALA A 1 187 ? 3.765 -20.654 -6.846 1.00 47.45 187 ALA A C 1
ATOM 1313 O O . ALA A 1 187 ? 3.030 -19.668 -6.848 1.00 43.44 187 ALA A O 1
ATOM 1315 N N . ARG A 1 188 ? 5.039 -20.605 -6.462 1.00 51.58 188 ARG A N 1
ATOM 1316 C CA . ARG A 1 188 ? 5.666 -19.352 -6.035 1.00 51.17 188 ARG A CA 1
ATOM 1317 C C . ARG A 1 188 ? 5.677 -18.312 -7.152 1.00 49.69 188 ARG A C 1
ATOM 1318 O O . ARG A 1 188 ? 5.289 -17.167 -6.942 1.00 50.00 188 ARG A O 1
ATOM 1326 N N . ARG A 1 189 ? 6.122 -18.726 -8.337 1.00 49.31 189 ARG A N 1
ATOM 1327 C CA . ARG A 1 189 ? 6.103 -17.885 -9.534 1.00 46.47 189 ARG A CA 1
ATOM 1328 C C . ARG A 1 189 ? 4.730 -17.332 -9.894 1.00 46.66 189 ARG A C 1
ATOM 1329 O O . ARG A 1 189 ? 4.571 -16.130 -10.105 1.00 44.58 189 ARG A O 1
ATOM 1337 N N . VAL A 1 190 ? 3.754 -18.223 -10.024 1.00 48.20 190 VAL A N 1
ATOM 1338 C CA . VAL A 1 190 ? 2.407 -17.825 -10.422 1.00 46.88 190 VAL A CA 1
ATOM 1339 C C . VAL A 1 190 ? 1.734 -17.035 -9.311 1.00 42.79 190 VAL A C 1
ATOM 1340 O O . VAL A 1 190 ? 1.138 -15.985 -9.561 1.00 46.70 190 VAL A O 1
ATOM 1344 N N . GLY A 1 191 ? 1.861 -17.528 -8.081 1.00 39.19 191 GLY A N 1
ATOM 1345 C CA . GLY A 1 191 ? 1.303 -16.855 -6.920 1.00 34.61 191 GLY A CA 1
ATOM 1346 C C . GLY A 1 191 ? 1.753 -15.405 -6.794 1.00 48.35 191 GLY A C 1
ATOM 1347 O O . GLY A 1 191 ? 0.938 -14.525 -6.506 1.00 47.03 191 GLY A O 1
ATOM 1348 N N . LEU A 1 192 ? 3.049 -15.154 -7.009 1.00 42.39 192 LEU A N 1
ATOM 1349 C CA . LEU A 1 192 ? 3.591 -13.808 -6.907 1.00 37.66 192 LEU A CA 1
ATOM 1350 C C . LEU A 1 192 ? 3.026 -12.955 -8.027 1.00 38.55 192 LEU A C 1
ATOM 1351 O O . LEU A 1 192 ? 2.728 -11.783 -7.831 1.00 46.21 192 LEU A O 1
ATOM 1356 N N . LEU A 1 193 ? 2.889 -13.548 -9.209 1.00 38.11 193 LEU A N 1
ATOM 1357 C CA . LEU A 1 193 ? 2.303 -12.833 -10.335 1.00 40.29 193 LEU A CA 1
ATOM 1358 C C . LEU A 1 193 ? 0.867 -12.424 -10.020 1.00 46.09 193 LEU A C 1
ATOM 1359 O O . LEU A 1 193 ? 0.453 -11.296 -10.295 1.00 48.27 193 LEU A O 1
ATOM 1364 N N . LEU A 1 194 ? 0.114 -13.348 -9.429 1.00 39.29 194 LEU A N 1
ATOM 1365 C CA . LEU A 1 194 ? -1.254 -13.081 -9.030 1.00 40.69 194 LEU A CA 1
ATOM 1366 C C . LEU A 1 194 ? -1.317 -12.087 -7.884 1.00 44.50 194 LEU A C 1
ATOM 1367 O O . LEU A 1 194 ? -2.228 -11.259 -7.822 1.00 48.61 194 LEU A O 1
ATOM 1372 N N . ALA A 1 195 ? -0.350 -12.161 -6.973 1.00 40.95 195 ALA A N 1
ATOM 1373 C CA . ALA A 1 195 ? -0.368 -11.303 -5.790 1.00 43.63 195 ALA A CA 1
ATOM 1374 C C . ALA A 1 195 ? -0.013 -9.838 -6.076 1.00 43.83 195 ALA A C 1
ATOM 1375 O O . ALA A 1 195 ? -0.487 -8.929 -5.378 1.00 47.52 195 ALA A O 1
ATOM 1377 N N . ALA A 1 196 ? 0.818 -9.616 -7.089 1.00 43.58 196 ALA A N 1
ATOM 1378 C CA . ALA A 1 196 ? 1.301 -8.267 -7.418 1.00 47.95 196 ALA A CA 1
ATOM 1379 C C . ALA A 1 196 ? 0.149 -7.287 -7.635 1.00 54.13 196 ALA A C 1
ATOM 1380 O O . ALA A 1 196 ? 0.245 -6.110 -7.286 1.00 56.83 196 ALA A O 1
ATOM 1382 N N . GLY A 1 197 ? -0.945 -7.783 -8.206 1.00 51.53 197 GLY A N 1
ATOM 1383 C CA . GLY A 1 197 ? -2.107 -6.951 -8.467 1.00 48.77 197 GLY A CA 1
ATOM 1384 C C . GLY A 1 197 ? -2.949 -6.677 -7.238 1.00 51.35 197 GLY A C 1
ATOM 1385 O O . GLY A 1 197 ? -3.860 -5.859 -7.279 1.00 55.69 197 GLY A O 1
ATOM 1386 N N . GLU A 1 198 ? -2.644 -7.348 -6.135 1.00 52.74 198 GLU A N 1
ATOM 1387 C CA . GLU A 1 198 ? -3.471 -7.213 -4.940 1.00 63.49 198 GLU A CA 1
ATOM 1388 C C . GLU A 1 198 ? -2.836 -6.321 -3.871 1.00 70.74 198 GLU A C 1
ATOM 1389 O O . GLU A 1 198 ? -3.417 -6.112 -2.810 1.00 79.03 198 GLU A O 1
ATOM 1395 N N . ALA A 1 199 ? -1.646 -5.802 -4.164 1.00 77.30 199 ALA A N 1
ATOM 1396 C CA . ALA A 1 199 ? -1.008 -4.776 -3.333 1.00 85.90 199 ALA A CA 1
ATOM 1397 C C . ALA A 1 199 ? -0.866 -5.165 -1.860 1.00 88.36 199 ALA A C 1
ATOM 1398 O O . ALA A 1 199 ? -1.444 -4.518 -0.983 1.00 89.18 199 ALA A O 1
ATOM 1400 N N . VAL A 1 207 ? 2.874 -0.666 -7.357 1.00 78.05 207 VAL A N 1
ATOM 1401 C CA . VAL A 1 207 ? 1.845 -1.698 -7.418 1.00 73.92 207 VAL A CA 1
ATOM 1402 C C . VAL A 1 207 ? 1.374 -1.940 -8.851 1.00 69.15 207 VAL A C 1
ATOM 1403 O O . VAL A 1 207 ? 0.880 -1.031 -9.518 1.00 64.70 207 VAL A O 1
ATOM 1407 N N . VAL A 1 208 ? 1.530 -3.181 -9.305 1.00 64.84 208 VAL A N 1
ATOM 1408 C CA . VAL A 1 208 ? 1.242 -3.573 -10.681 1.00 56.95 208 VAL A CA 1
ATOM 1409 C C . VAL A 1 208 ? -0.238 -3.894 -10.894 1.00 54.90 208 VAL A C 1
ATOM 1410 O O . VAL A 1 208 ? -0.733 -4.902 -10.380 1.00 45.96 208 VAL A O 1
ATOM 1414 N N . ASP A 1 209 ? -0.937 -3.061 -11.665 1.00 51.65 209 ASP A N 1
ATOM 1415 C CA . ASP A 1 209 ? -2.359 -3.293 -11.943 1.00 51.66 209 ASP A CA 1
ATOM 1416 C C . ASP A 1 209 ? -2.552 -4.694 -12.506 1.00 50.54 209 ASP A C 1
ATOM 1417 O O . ASP A 1 209 ? -1.693 -5.205 -13.207 1.00 44.82 209 ASP A O 1
ATOM 1422 N N . THR A 1 210 ? -3.692 -5.302 -12.206 1.00 51.80 210 THR A N 1
ATOM 1423 C CA . THR A 1 210 ? -4.041 -6.606 -12.764 1.00 44.66 210 THR A CA 1
ATOM 1424 C C . THR A 1 210 ? -4.158 -6.507 -14.282 1.00 45.32 210 THR A C 1
ATOM 1425 O O . THR A 1 210 ? -3.925 -7.478 -15.003 1.00 44.77 210 THR A O 1
ATOM 1429 N N . SER A 1 211 ? -4.509 -5.321 -14.772 1.00 41.23 211 SER A N 1
ATOM 1430 C CA . SER A 1 211 ? -4.709 -5.138 -16.202 1.00 39.11 211 SER A CA 1
ATOM 1431 C C . SER A 1 211 ? -3.407 -5.292 -17.005 1.00 44.14 211 SER A C 1
ATOM 1432 O O . SER A 1 211 ? -3.454 -5.571 -18.209 1.00 47.44 211 SER A O 1
ATOM 1435 N N . GLU A 1 212 ? -2.255 -5.111 -16.348 1.00 39.49 212 GLU A N 1
ATOM 1436 C CA . GLU A 1 212 ? -0.962 -5.318 -17.004 1.00 51.04 212 GLU A CA 1
ATOM 1437 C C . GLU A 1 212 ? -0.757 -6.794 -17.336 1.00 40.21 212 GLU A C 1
ATOM 1438 O O . GLU A 1 212 ? -0.156 -7.135 -18.363 1.00 39.27 212 GLU A O 1
ATOM 1444 N N . VAL A 1 213 ? -1.219 -7.661 -16.446 1.00 39.08 213 VAL A N 1
ATOM 1445 C CA . VAL A 1 213 ? -1.162 -9.111 -16.678 1.00 41.49 213 VAL A CA 1
ATOM 1446 C C . VAL A 1 213 ? -2.095 -9.486 -17.827 1.00 45.93 213 VAL A C 1
ATOM 1447 O O . VAL A 1 213 ? -1.705 -10.205 -18.757 1.00 44.26 213 VAL A O 1
ATOM 1451 N N . ILE A 1 214 ? -3.317 -8.959 -17.778 1.00 47.38 214 ILE A N 1
ATOM 1452 C CA . ILE A 1 214 ? -4.316 -9.242 -18.799 1.00 42.60 214 ILE A CA 1
ATOM 1453 C C . ILE A 1 214 ? -3.875 -8.778 -20.182 1.00 44.38 214 ILE A C 1
ATOM 1454 O O . ILE A 1 214 ? -4.019 -9.497 -21.171 1.00 37.39 214 ILE A O 1
ATOM 1459 N N . ASN A 1 215 ? -3.323 -7.576 -20.257 1.00 42.99 215 ASN A N 1
ATOM 1460 C CA . ASN A 1 215 ? -2.869 -7.053 -21.538 1.00 40.26 215 ASN A CA 1
ATOM 1461 C C . ASN A 1 215 ? -1.602 -7.732 -22.072 1.00 41.20 215 ASN A C 1
ATOM 1462 O O . ASN A 1 215 ? -1.373 -7.790 -23.284 1.00 47.16 215 ASN A O 1
ATOM 1467 N N . THR A 1 216 ? -0.794 -8.267 -21.171 1.00 38.6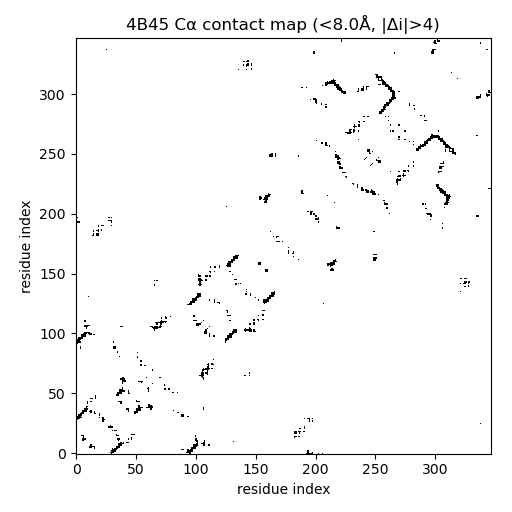0 216 THR A N 1
ATOM 1468 C CA . THR A 1 216 ? 0.351 -9.068 -21.580 1.00 45.02 216 THR A CA 1
ATOM 1469 C C . THR A 1 216 ? -0.090 -10.385 -22.234 1.00 47.05 216 THR A C 1
ATOM 1470 O O . THR A 1 216 ? 0.449 -10.792 -23.270 1.00 46.44 216 THR A O 1
ATOM 1474 N N . LEU A 1 217 ? -1.082 -11.040 -21.636 1.00 48.68 217 LEU A N 1
ATOM 1475 C CA . LEU A 1 217 ? -1.577 -12.322 -22.139 1.00 45.67 217 LEU A CA 1
ATOM 1476 C C . LEU A 1 217 ? -2.596 -12.184 -23.272 1.00 51.74 217 LEU A C 1
ATOM 1477 O O . LEU A 1 217 ? -2.959 -13.178 -23.907 1.00 47.91 217 LEU A O 1
ATOM 1482 N N . ARG A 1 218 ? -3.029 -10.948 -23.529 1.00 43.93 218 ARG A N 1
ATOM 1483 C CA . ARG A 1 218 ? -4.118 -10.661 -24.459 1.00 52.74 218 ARG A CA 1
ATOM 1484 C C . ARG A 1 218 ? -3.854 -11.139 -25.887 1.00 55.53 218 ARG A C 1
ATOM 1485 O O . ARG A 1 218 ? -4.783 -11.484 -26.619 1.00 59.07 218 ARG A O 1
ATOM 1493 N N . SER A 1 219 ? -2.586 -11.153 -26.276 1.00 50.29 219 SER A N 1
ATOM 1494 C CA . SER A 1 219 ? -2.190 -11.598 -27.605 1.00 62.43 219 SER A CA 1
ATOM 1495 C C . SER A 1 219 ? -2.515 -13.077 -27.868 1.00 66.73 219 SER A C 1
ATOM 1496 O O . SER A 1 219 ? -2.710 -13.486 -29.017 1.00 67.14 219 SER A O 1
ATOM 1499 N N . GLY A 1 220 ? -2.569 -13.879 -26.809 1.00 52.87 220 GLY A N 1
ATOM 1500 C CA . GLY A 1 220 ? -2.898 -15.284 -26.960 1.00 43.76 220 GLY A CA 1
ATOM 1501 C C . GLY A 1 220 ? -1.705 -16.201 -27.170 1.00 48.16 220 GLY A C 1
ATOM 1502 O O . GLY A 1 220 ? -0.538 -15.788 -27.099 1.00 48.02 220 GLY A O 1
ATOM 1503 N N . GLY A 1 221 ? -2.006 -17.472 -27.410 1.00 41.68 221 GLY A N 1
ATOM 1504 C CA . GLY A 1 221 ? -0.986 -18.475 -27.653 1.00 39.46 221 GLY A CA 1
ATOM 1505 C C . GLY A 1 221 ? -0.182 -18.802 -26.416 1.00 47.23 221 GLY A C 1
ATOM 1506 O O . GLY A 1 221 ? -0.655 -18.643 -25.292 1.00 48.46 221 GLY A O 1
ATOM 1507 N N . ILE A 1 222 ? 1.056 -19.237 -26.623 1.00 47.45 222 ILE A N 1
ATOM 1508 C CA . ILE A 1 222 ? 1.869 -19.737 -25.526 1.00 50.07 222 ILE A CA 1
ATOM 1509 C C . ILE A 1 222 ? 2.478 -18.621 -24.692 1.00 49.97 222 ILE A C 1
ATOM 1510 O O . ILE A 1 222 ? 2.971 -17.625 -25.227 1.00 49.46 222 ILE A O 1
ATOM 1515 N N . ALA A 1 223 ? 2.437 -18.781 -23.372 1.00 48.47 223 ALA A N 1
ATOM 1516 C CA . ALA A 1 223 ? 3.121 -17.839 -22.501 1.00 46.92 223 ALA A CA 1
ATOM 1517 C C . ALA A 1 223 ? 4.130 -18.542 -21.599 1.00 49.55 223 ALA A C 1
ATOM 1518 O O . ALA A 1 223 ? 4.048 -19.768 -21.373 1.00 42.94 223 ALA A O 1
ATOM 1520 N N . ALA A 1 224 ? 5.099 -17.770 -21.107 1.00 40.07 224 ALA A N 1
ATOM 1521 C CA . ALA A 1 224 ? 6.089 -18.302 -20.179 1.00 40.21 224 ALA A CA 1
ATOM 1522 C C . ALA A 1 224 ? 6.277 -17.349 -19.021 1.00 40.43 224 ALA A C 1
ATOM 1523 O O . ALA A 1 224 ? 6.011 -16.144 -19.132 1.00 46.70 224 ALA A O 1
ATOM 1525 N N . LEU A 1 225 ? 6.723 -17.881 -17.893 1.00 34.40 225 LEU A N 1
ATOM 1526 C CA . LEU A 1 225 ? 6.875 -17.046 -16.715 1.00 40.09 225 LEU A CA 1
ATOM 1527 C C . LEU A 1 225 ? 8.256 -17.225 -16.134 1.00 40.99 225 LEU A C 1
ATOM 1528 O O . LEU A 1 225 ? 8.594 -18.305 -15.681 1.00 39.12 225 LEU A O 1
ATOM 1533 N N . GLY A 1 226 ? 9.054 -16.162 -16.159 1.00 40.25 226 GLY A N 1
ATOM 1534 C CA . GLY A 1 226 ? 10.418 -16.235 -15.684 1.00 34.14 226 GLY A CA 1
ATOM 1535 C C . GLY A 1 226 ? 10.579 -15.728 -14.265 1.00 40.06 226 GLY A C 1
ATOM 1536 O O . GLY A 1 226 ? 9.896 -14.789 -13.843 1.00 43.71 226 GLY A O 1
ATOM 1537 N N . TYR A 1 227 ? 11.501 -16.339 -13.529 1.00 40.90 227 TYR A N 1
ATOM 1538 C CA . TYR A 1 227 ? 11.799 -15.896 -12.174 1.00 40.53 227 TYR A CA 1
ATOM 1539 C C . TYR A 1 227 ? 13.284 -16.056 -11.820 1.00 48.41 227 TYR A C 1
ATOM 1540 O O . TYR A 1 227 ? 13.917 -17.066 -12.162 1.00 43.19 227 TYR A O 1
ATOM 1549 N N . ALA A 1 228 ? 13.840 -15.039 -11.163 1.00 49.54 228 ALA A N 1
ATOM 1550 C CA . ALA A 1 228 ? 15.172 -15.137 -10.556 1.00 52.09 228 ALA A CA 1
ATOM 1551 C C . ALA A 1 228 ? 15.312 -14.122 -9.429 1.00 51.95 228 ALA A C 1
ATOM 1552 O O . ALA A 1 228 ? 14.675 -13.064 -9.460 1.00 49.32 228 ALA A O 1
ATOM 1554 N N . SER A 1 229 ? 16.140 -14.439 -8.435 1.00 51.90 229 SER A N 1
ATOM 1555 C CA . SER A 1 229 ? 16.305 -13.551 -7.281 1.00 49.05 229 SER A CA 1
ATOM 1556 C C . SER A 1 229 ? 17.755 -13.395 -6.839 1.00 51.84 229 SER A C 1
ATOM 1557 O O . SER A 1 229 ? 18.630 -14.173 -7.216 1.00 49.53 229 SER A O 1
ATOM 1560 N N . ALA A 1 230 ? 17.994 -12.376 -6.025 1.00 53.27 230 ALA A N 1
ATOM 1561 C CA . ALA A 1 230 ? 19.339 -12.063 -5.560 1.00 51.39 230 ALA A CA 1
ATOM 1562 C C . ALA A 1 230 ? 19.240 -11.360 -4.228 1.00 51.84 230 ALA A C 1
ATOM 1563 O O . ALA A 1 230 ? 18.237 -10.698 -3.938 1.00 49.94 230 ALA A O 1
ATOM 1565 N N . GLU A 1 231 ? 20.283 -11.488 -3.421 1.00 46.77 231 GLU A N 1
ATOM 1566 C CA . GLU A 1 231 ? 20.327 -10.764 -2.165 1.00 56.22 231 GLU A CA 1
ATOM 1567 C C . GLU A 1 231 ? 20.276 -9.2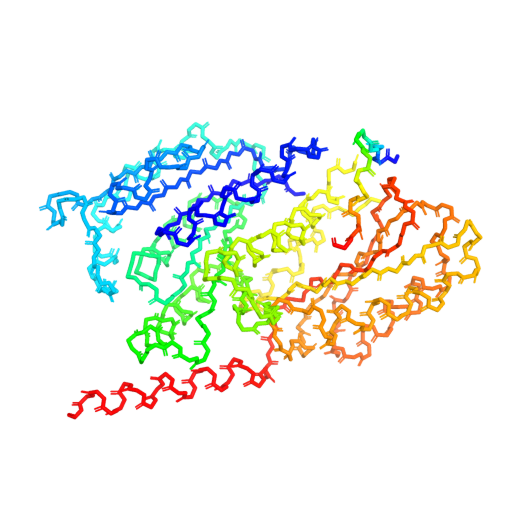71 -2.462 1.00 56.00 231 GLU A C 1
ATOM 1568 O O . GLU A 1 231 ? 20.864 -8.809 -3.443 1.00 50.16 231 GLU A O 1
ATOM 1574 N N . ALA A 1 232 ? 19.549 -8.524 -1.634 1.00 54.53 232 ALA A N 1
ATOM 1575 C CA . ALA A 1 232 ? 19.506 -7.078 -1.767 1.00 42.25 232 ALA A CA 1
ATOM 1576 C C . ALA A 1 232 ? 20.351 -6.382 -0.722 1.00 50.99 232 ALA A C 1
ATOM 1577 O O . ALA A 1 232 ? 20.312 -6.708 0.467 1.00 53.72 232 ALA A O 1
ATOM 1579 N N . SER A 1 233 ? 21.123 -5.412 -1.183 1.00 50.73 233 SER A N 1
ATOM 1580 C CA . SER A 1 233 ? 21.751 -4.464 -0.292 1.00 56.48 233 SER A CA 1
ATOM 1581 C C . SER A 1 233 ? 20.683 -3.471 0.151 1.00 53.12 233 SER A C 1
ATOM 1582 O O . SER A 1 233 ? 19.748 -3.186 -0.604 1.00 47.14 233 SER A O 1
ATOM 1585 N N . PRO A 1 234 ? 20.812 -2.950 1.380 1.00 52.75 234 PRO A N 1
ATOM 1586 C CA . PRO A 1 234 ? 19.923 -1.910 1.903 1.00 59.51 234 PRO A CA 1
ATOM 1587 C C . PRO A 1 234 ? 20.003 -0.643 1.062 1.00 57.82 234 PRO A C 1
ATOM 1588 O O . PRO A 1 234 ? 19.035 0.108 0.992 1.00 57.55 234 PRO A O 1
ATOM 1592 N N . ASN A 1 235 ? 21.152 -0.416 0.436 1.00 55.57 235 ASN A N 1
ATOM 1593 C CA . ASN A 1 235 ? 21.333 0.717 -0.454 1.00 59.59 235 ASN A CA 1
ATOM 1594 C C . ASN A 1 235 ? 20.902 0.353 -1.864 1.00 56.53 235 ASN A C 1
ATOM 1595 O O . ASN A 1 235 ? 21.427 -0.593 -2.454 1.00 51.00 235 ASN A O 1
ATOM 1600 N N . ALA A 1 236 ? 19.934 1.102 -2.392 1.00 53.76 236 ALA A N 1
ATOM 1601 C CA . ALA A 1 236 ? 19.394 0.858 -3.727 1.00 47.58 236 ALA A CA 1
ATOM 1602 C C . ALA A 1 236 ? 20.460 0.935 -4.825 1.00 45.26 236 ALA A C 1
ATOM 1603 O O . ALA A 1 236 ? 20.456 0.128 -5.742 1.00 45.33 236 ALA A O 1
ATOM 1605 N N . GLU A 1 237 ? 21.363 1.910 -4.730 1.00 45.53 237 GLU A N 1
ATOM 1606 C CA . GLU A 1 237 ? 22.462 2.038 -5.692 1.00 48.86 237 GLU A CA 1
ATOM 1607 C C . GLU A 1 237 ? 23.329 0.776 -5.831 1.00 50.50 237 GLU A C 1
ATOM 1608 O O . GLU A 1 237 ? 23.838 0.489 -6.917 1.00 51.99 237 GLU A O 1
ATOM 1614 N N . ASP A 1 238 ? 23.493 0.014 -4.752 1.00 50.11 238 ASP A N 1
ATOM 1615 C CA . ASP A 1 238 ? 24.284 -1.222 -4.838 1.00 54.23 238 ASP A CA 1
ATOM 1616 C C . ASP A 1 238 ? 23.559 -2.323 -5.590 1.00 50.43 238 ASP A C 1
ATOM 1617 O O . ASP A 1 238 ? 24.154 -3.348 -5.905 1.00 56.11 238 ASP A O 1
ATOM 1622 N N . ASN A 1 239 ? 22.275 -2.128 -5.870 1.00 42.00 239 ASN A N 1
ATOM 1623 C CA . ASN A 1 239 ? 21.470 -3.221 -6.404 1.00 45.57 239 ASN A CA 1
ATOM 1624 C C . ASN A 1 239 ? 21.186 -3.066 -7.884 1.00 41.12 239 ASN A C 1
ATOM 1625 O O . ASN A 1 239 ? 20.354 -3.773 -8.439 1.00 42.62 239 ASN A O 1
ATOM 1630 N N . ILE A 1 240 ? 21.850 -2.115 -8.518 1.00 44.41 240 ILE A N 1
ATOM 1631 C CA . ILE A 1 240 ? 21.597 -1.868 -9.933 1.00 47.00 240 ILE A CA 1
ATOM 1632 C C . ILE A 1 240 ? 21.938 -3.096 -10.767 1.00 48.44 240 ILE A C 1
ATOM 1633 O O . ILE A 1 240 ? 21.141 -3.532 -11.600 1.00 45.50 240 ILE A O 1
ATOM 1638 N N . ASN A 1 241 ? 23.123 -3.654 -10.524 1.00 53.72 241 ASN A N 1
ATOM 1639 C CA . ASN A 1 241 ? 23.561 -4.899 -11.161 1.00 55.20 241 ASN A CA 1
ATOM 1640 C C . ASN A 1 241 ? 22.647 -6.083 -10.858 1.00 50.87 241 ASN A C 1
ATOM 1641 O O . ASN A 1 241 ? 22.303 -6.865 -11.757 1.00 47.96 241 ASN A O 1
ATOM 1646 N N . ALA A 1 242 ? 22.275 -6.224 -9.588 1.00 44.32 242 ALA A N 1
ATOM 1647 C CA . ALA A 1 242 ? 21.329 -7.258 -9.170 1.00 46.98 242 ALA A CA 1
ATOM 1648 C C . ALA A 1 242 ? 20.023 -7.243 -9.988 1.00 49.27 242 ALA A C 1
ATOM 1649 O O . ALA A 1 242 ? 19.544 -8.296 -10.401 1.00 45.35 242 ALA A O 1
ATOM 1651 N N . VAL A 1 243 ? 19.459 -6.055 -10.218 1.00 46.82 243 VAL A N 1
ATOM 1652 C CA . VAL A 1 243 ? 18.235 -5.923 -11.012 1.00 43.01 243 VAL A CA 1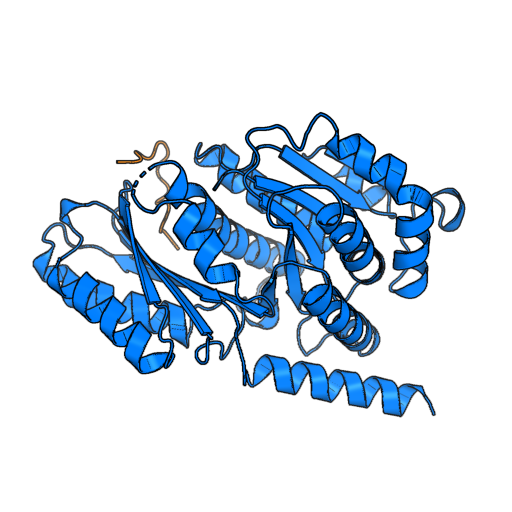
ATOM 1653 C C . VAL A 1 243 ? 18.451 -6.334 -12.467 1.00 47.22 243 VAL A C 1
ATOM 1654 O O . VAL A 1 243 ? 17.602 -7.029 -13.057 1.00 47.68 243 VAL A O 1
ATOM 1658 N N . MET A 1 244 ? 19.577 -5.908 -13.044 1.00 44.75 244 MET A N 1
ATOM 1659 C CA . MET A 1 244 ? 19.941 -6.288 -14.412 1.00 43.87 244 MET A CA 1
ATOM 1660 C C . MET A 1 244 ? 20.078 -7.800 -14.551 1.00 48.21 244 MET A C 1
ATOM 1661 O O . MET A 1 244 ? 19.606 -8.406 -15.516 1.00 47.31 244 MET A O 1
ATOM 1666 N N . SER A 1 245 ? 20.759 -8.410 -13.597 1.00 46.30 245 SER A N 1
ATOM 1667 C CA . SER A 1 245 ? 21.137 -9.793 -13.768 1.00 49.97 245 SER A CA 1
ATOM 1668 C C . SER A 1 245 ? 19.965 -10.719 -13.441 1.00 48.59 245 SER A C 1
ATOM 1669 O O . SER A 1 245 ? 19.735 -11.678 -14.176 1.00 48.93 245 SER A O 1
ATOM 1672 N N . THR A 1 246 ? 19.223 -10.444 -12.365 1.00 42.19 246 THR A N 1
ATOM 1673 C CA . THR A 1 246 ? 17.995 -11.221 -12.119 1.00 51.16 246 THR A CA 1
ATOM 1674 C C . THR A 1 246 ? 17.041 -11.159 -13.311 1.00 48.15 246 THR A C 1
ATOM 1675 O O . THR A 1 246 ? 16.420 -12.162 -13.675 1.00 45.27 246 THR A O 1
ATOM 1679 N N . THR A 1 247 ? 16.928 -9.981 -13.919 1.00 42.61 247 THR A N 1
ATOM 1680 C CA . THR A 1 247 ? 16.039 -9.805 -15.069 1.00 36.20 247 THR A CA 1
ATOM 1681 C C . THR A 1 247 ? 16.534 -10.624 -16.250 1.00 46.12 247 THR A C 1
ATOM 1682 O O . THR A 1 247 ? 15.742 -11.330 -16.873 1.00 48.43 247 THR A O 1
ATOM 1686 N N . ARG A 1 248 ? 17.834 -10.543 -16.551 1.00 41.81 248 ARG A N 1
ATOM 1687 C CA . ARG A 1 248 ? 18.428 -11.410 -17.581 1.00 50.20 248 ARG A CA 1
ATOM 1688 C C . ARG A 1 248 ? 18.211 -12.897 -17.305 1.00 46.28 248 ARG A C 1
ATOM 1689 O O . ARG A 1 248 ? 17.865 -13.664 -18.212 1.00 42.81 248 ARG A O 1
ATOM 1697 N N . ARG A 1 249 ? 18.440 -13.313 -16.064 1.00 44.41 249 ARG A N 1
ATOM 1698 C CA . ARG A 1 249 ? 18.288 -14.724 -15.732 1.00 50.86 249 ARG A CA 1
ATOM 1699 C C . ARG A 1 249 ? 16.842 -15.166 -15.874 1.00 48.36 249 ARG A C 1
ATOM 1700 O O . ARG A 1 249 ? 16.580 -16.245 -16.401 1.00 50.60 249 ARG A O 1
ATOM 1708 N N . ALA A 1 250 ? 15.913 -14.321 -15.420 1.00 45.26 250 ALA A N 1
ATOM 1709 C CA . ALA A 1 250 ? 14.487 -14.628 -15.479 1.00 48.06 250 ALA A CA 1
ATOM 1710 C C . ALA A 1 250 ? 14.052 -14.890 -16.917 1.00 46.44 250 ALA A C 1
ATOM 1711 O O . ALA A 1 250 ? 13.290 -15.817 -17.189 1.00 55.38 250 ALA A O 1
ATOM 1713 N N . VAL A 1 251 ? 14.569 -14.081 -17.832 1.00 43.73 251 VAL A N 1
ATOM 1714 C CA . VAL A 1 251 ? 14.253 -14.203 -19.255 1.00 48.81 251 VAL A CA 1
ATOM 1715 C C . VAL A 1 251 ? 15.016 -15.339 -19.947 1.00 52.12 251 VAL A C 1
ATOM 1716 O O . VAL A 1 251 ? 14.480 -15.995 -20.829 1.00 58.49 251 VAL A O 1
ATOM 1720 N N . LEU A 1 252 ? 16.265 -15.576 -19.551 1.00 62.42 252 LEU A N 1
ATOM 1721 C CA . LEU A 1 252 ? 17.113 -16.534 -20.275 1.00 58.31 252 LEU A CA 1
ATOM 1722 C C . LEU A 1 252 ? 17.225 -17.925 -19.634 1.00 61.25 252 LEU A C 1
ATOM 1723 O O . LEU A 1 252 ? 17.146 -18.933 -20.341 1.00 68.81 252 LEU A O 1
ATOM 1728 N N . THR A 1 253 ? 17.403 -17.996 -18.315 1.00 60.59 253 THR A N 1
ATOM 1729 C CA . THR A 1 253 ? 17.495 -19.302 -17.655 1.00 63.25 253 THR A CA 1
ATOM 1730 C C . THR A 1 253 ? 16.303 -19.674 -16.776 1.00 61.36 253 THR A C 1
ATOM 1731 O O . THR A 1 253 ? 16.005 -20.853 -16.605 1.00 67.91 253 THR A O 1
ATOM 1735 N N . GLY A 1 254 ? 15.631 -18.687 -16.204 1.00 54.57 254 GLY A N 1
ATOM 1736 C CA . GLY A 1 254 ? 14.675 -18.968 -15.144 1.00 48.66 254 GLY A CA 1
ATOM 1737 C C . GLY A 1 254 ? 13.236 -19.075 -15.597 1.00 46.18 254 GLY A C 1
ATOM 1738 O O . GLY A 1 254 ? 12.312 -18.923 -14.801 1.00 41.89 254 GLY A O 1
ATOM 1739 N N . THR A 1 255 ? 13.044 -19.342 -16.882 1.00 43.62 255 THR A N 1
ATOM 1740 C CA . THR A 1 255 ? 11.718 -19.333 -17.467 1.00 34.32 255 THR A CA 1
ATOM 1741 C C . THR A 1 255 ? 11.042 -20.708 -17.349 1.00 41.87 255 THR A C 1
ATOM 1742 O O . THR A 1 255 ? 11.702 -21.747 -17.397 1.00 42.53 255 THR A O 1
ATOM 1746 N N . SER A 1 256 ? 9.726 -20.707 -17.177 1.00 41.91 256 SER A N 1
ATOM 1747 C CA . SER A 1 256 ? 8.970 -21.941 -16.983 1.00 44.29 256 SER A CA 1
ATOM 1748 C C . SER A 1 256 ? 8.963 -22.818 -18.242 1.00 43.54 256 SER A C 1
ATOM 1749 O O . SER A 1 256 ? 8.810 -24.043 -18.161 1.00 44.08 256 SER A O 1
ATOM 1752 N N . LEU A 1 257 ? 9.118 -22.165 -19.390 1.00 45.33 257 LEU A N 1
ATOM 1753 C CA . LEU A 1 257 ? 9.365 -22.808 -20.680 1.00 45.26 257 LEU A CA 1
ATOM 1754 C C . LEU A 1 257 ? 10.711 -22.331 -21.253 1.00 46.75 257 LEU A C 1
ATOM 1755 O O . LEU A 1 257 ? 10.872 -21.142 -21.507 1.00 52.96 257 LEU A O 1
ATOM 1760 N N . 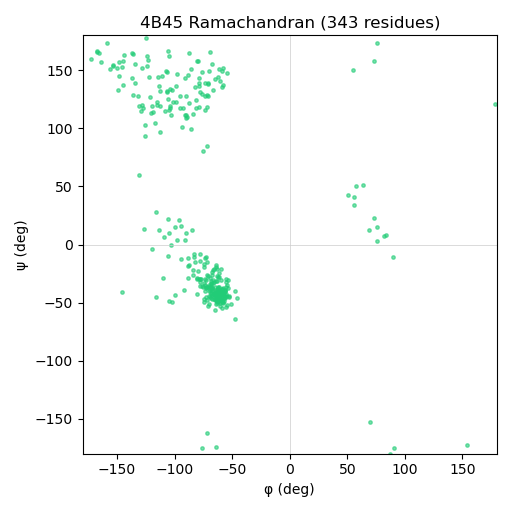PRO A 1 258 ? 11.677 -23.247 -21.480 1.00 49.93 258 PRO A N 1
ATOM 1761 C CA . PRO A 1 258 ? 12.984 -22.843 -22.037 1.00 44.83 258 PRO A CA 1
ATOM 1762 C C . PRO A 1 258 ? 12.911 -22.153 -23.403 1.00 45.06 258 PRO A C 1
ATOM 1763 O O . PRO A 1 258 ? 12.037 -22.465 -24.223 1.00 41.61 258 PRO A O 1
ATOM 1767 N N . ASP A 1 259 ? 13.857 -21.245 -23.644 1.00 46.23 259 ASP A N 1
ATOM 1768 C CA . ASP A 1 259 ? 13.980 -20.531 -24.919 1.00 44.52 259 ASP A CA 1
ATOM 1769 C C . ASP A 1 259 ? 12.699 -19.760 -25.286 1.00 46.90 259 ASP A C 1
ATOM 1770 O O . ASP A 1 259 ? 12.205 -19.853 -26.409 1.00 48.26 259 ASP A O 1
ATOM 1775 N N . ALA A 1 260 ? 12.187 -18.975 -24.343 1.00 42.23 260 ALA A N 1
ATOM 1776 C CA . ALA A 1 260 ? 10.945 -18.231 -24.557 1.00 46.13 260 ALA A CA 1
ATOM 1777 C C . ALA A 1 260 ? 11.145 -16.729 -24.779 1.00 53.12 260 ALA A C 1
ATOM 1778 O O . ALA A 1 260 ? 10.208 -15.954 -24.579 1.00 51.51 260 ALA A O 1
ATOM 1780 N N . SER A 1 261 ? 12.343 -16.321 -25.200 1.00 53.77 261 SER A N 1
ATOM 1781 C CA . SER A 1 261 ? 12.661 -14.894 -25.380 1.00 56.36 261 SER A CA 1
ATOM 1782 C C . SER A 1 261 ? 11.832 -14.199 -26.445 1.00 52.34 261 SER A C 1
ATOM 1783 O O . SER A 1 261 ? 11.388 -13.077 -26.254 1.00 57.96 261 SER A O 1
ATOM 1786 N N . ASP A 1 262 ? 11.661 -14.857 -27.584 1.00 50.10 262 ASP A N 1
ATOM 1787 C CA . ASP A 1 262 ? 10.997 -14.244 -28.723 1.00 50.52 262 ASP A CA 1
ATOM 1788 C C . ASP A 1 262 ? 9.490 -14.110 -28.480 1.00 52.62 262 ASP A C 1
ATOM 1789 O O . ASP A 1 262 ? 8.709 -14.956 -28.898 1.00 57.02 262 ASP A O 1
ATOM 1794 N N . ALA A 1 263 ? 9.086 -13.033 -27.816 1.00 48.77 263 ALA A N 1
ATOM 1795 C CA . ALA A 1 263 ? 7.693 -12.893 -27.411 1.00 47.60 263 ALA A CA 1
ATOM 1796 C C . ALA A 1 263 ? 7.035 -11.613 -27.915 1.00 47.37 263 ALA A C 1
ATOM 1797 O O . ALA A 1 263 ? 7.693 -10.603 -28.166 1.00 46.96 263 ALA A O 1
ATOM 1799 N N . ASP A 1 264 ? 5.720 -11.670 -28.055 1.00 47.50 264 ASP A N 1
ATOM 1800 C CA . ASP A 1 264 ? 4.955 -10.545 -28.551 1.00 53.41 264 ASP A CA 1
ATOM 1801 C C . ASP A 1 264 ? 4.757 -9.495 -27.456 1.00 48.32 264 ASP A C 1
ATOM 1802 O O . ASP A 1 264 ? 4.685 -8.303 -27.734 1.00 50.31 264 ASP A O 1
ATOM 1807 N N . ALA A 1 265 ? 4.663 -9.939 -26.210 1.00 45.08 265 ALA A N 1
ATOM 1808 C CA . ALA A 1 265 ? 4.431 -9.018 -25.106 1.00 41.30 265 ALA A CA 1
ATOM 1809 C C . ALA A 1 265 ? 5.183 -9.494 -23.879 1.00 41.37 265 ALA A C 1
ATOM 1810 O O . ALA A 1 265 ? 5.532 -10.669 -23.767 1.00 41.89 265 ALA A O 1
ATOM 1812 N N . ALA A 1 266 ? 5.443 -8.578 -22.958 1.00 37.48 266 ALA A N 1
ATOM 1813 C CA . ALA A 1 266 ? 6.153 -8.937 -21.751 1.00 39.17 266 ALA A CA 1
ATOM 1814 C C . ALA A 1 266 ? 5.718 -8.046 -20.613 1.00 41.47 266 ALA A C 1
ATOM 1815 O O . ALA A 1 266 ? 5.311 -6.904 -20.826 1.00 43.25 266 ALA A O 1
ATOM 1817 N N . LEU A 1 267 ? 5.811 -8.580 -19.403 1.00 38.50 267 LEU A N 1
ATOM 1818 C CA . LEU A 1 267 ? 5.574 -7.801 -18.201 1.00 38.16 267 LEU A CA 1
ATOM 1819 C C . LEU A 1 267 ? 6.724 -8.026 -17.227 1.00 41.15 267 LEU A C 1
ATOM 1820 O O . LEU A 1 267 ? 6.986 -9.149 -16.786 1.00 37.57 267 LEU A O 1
ATOM 1825 N N . VAL A 1 268 ? 7.418 -6.944 -16.897 1.00 41.80 268 VAL A N 1
ATOM 1826 C CA . VAL A 1 268 ? 8.558 -7.034 -16.009 1.00 40.70 268 VAL A CA 1
ATOM 1827 C C . VAL A 1 268 ? 8.208 -6.503 -14.635 1.00 41.37 268 VAL A C 1
ATOM 1828 O O . VAL A 1 268 ? 7.908 -5.321 -14.463 1.00 42.43 268 VAL A O 1
ATOM 1832 N N . VAL A 1 269 ? 8.250 -7.393 -13.657 1.00 43.28 269 VAL A N 1
ATOM 1833 C CA . VAL A 1 269 ? 7.953 -7.026 -12.290 1.00 40.95 269 VAL A CA 1
ATOM 1834 C C . VAL A 1 269 ? 9.240 -7.219 -11.509 1.00 44.94 269 VAL A C 1
ATOM 1835 O O . VAL A 1 269 ? 9.836 -8.299 -11.520 1.00 41.31 269 VAL A O 1
ATOM 1839 N N . ILE A 1 270 ? 9.692 -6.148 -10.874 1.00 43.94 270 ILE A N 1
ATOM 1840 C CA . ILE A 1 270 ? 10.790 -6.229 -9.927 1.00 41.73 270 ILE A CA 1
ATOM 1841 C C . ILE A 1 270 ? 10.159 -6.211 -8.549 1.00 43.89 270 ILE A C 1
ATOM 1842 O O . ILE A 1 270 ? 9.417 -5.282 -8.209 1.00 42.58 270 ILE A O 1
ATOM 1847 N N . ALA A 1 271 ? 10.435 -7.244 -7.762 1.00 37.20 271 ALA A N 1
ATOM 1848 C CA . ALA A 1 271 ? 9.863 -7.348 -6.427 1.00 40.56 271 ALA A CA 1
ATOM 1849 C C . ALA A 1 271 ? 10.917 -7.175 -5.334 1.00 46.22 271 ALA A C 1
ATOM 1850 O O . ALA A 1 271 ? 12.063 -7.617 -5.476 1.00 51.50 271 ALA A O 1
ATOM 1852 N N . GLY A 1 272 ? 10.521 -6.547 -4.232 1.00 50.82 272 GLY A N 1
ATOM 1853 C CA . GLY A 1 272 ? 11.412 -6.380 -3.100 1.00 51.82 272 GLY A CA 1
ATOM 1854 C C . GLY A 1 272 ? 11.031 -5.166 -2.294 1.00 44.87 272 GLY A C 1
ATOM 1855 O O . GLY A 1 272 ? 10.002 -4.555 -2.546 1.00 49.45 272 GLY A O 1
ATOM 1856 N N . GLU A 1 273 ? 11.858 -4.807 -1.322 1.00 47.34 273 GLU A N 1
ATOM 1857 C CA . GLU A 1 273 ? 11.605 -3.617 -0.529 1.00 53.31 273 GLU A CA 1
ATOM 1858 C C . GLU A 1 273 ? 11.861 -2.358 -1.354 1.00 48.98 273 GLU A C 1
ATOM 1859 O O . GLU A 1 273 ? 12.909 -2.241 -1.982 1.00 52.88 273 GLU A O 1
ATOM 1865 N N . PRO A 1 274 ? 10.884 -1.428 -1.373 1.00 45.30 274 PRO A N 1
ATOM 1866 C CA . PRO A 1 274 ? 10.927 -0.186 -2.163 1.00 46.52 274 PRO A CA 1
ATOM 1867 C C . PRO A 1 274 ? 12.252 0.585 -2.081 1.00 44.79 274 PRO A C 1
ATOM 1868 O O . PRO A 1 274 ? 12.773 1.012 -3.121 1.00 43.85 274 PRO A O 1
ATOM 1872 N N . ASP A 1 275 ? 12.788 0.750 -0.875 1.00 48.28 275 ASP A N 1
ATOM 1873 C CA . ASP A 1 275 ? 14.038 1.489 -0.676 1.00 50.50 275 ASP A CA 1
ATOM 1874 C C . ASP A 1 275 ? 15.253 0.848 -1.347 1.00 53.10 275 ASP A C 1
ATOM 1875 O O . ASP A 1 275 ? 16.245 1.522 -1.581 1.00 56.96 275 ASP A O 1
ATOM 1880 N N . THR A 1 276 ? 15.185 -0.449 -1.638 1.00 49.20 276 THR A N 1
ATOM 1881 C CA . THR A 1 276 ? 16.328 -1.159 -2.204 1.00 44.91 276 THR A CA 1
ATOM 1882 C C . THR A 1 276 ? 16.306 -1.243 -3.737 1.00 48.80 276 THR A C 1
ATOM 1883 O O . THR A 1 276 ? 17.302 -1.603 -4.371 1.00 48.48 276 THR A O 1
ATOM 1887 N N . ILE A 1 277 ? 15.172 -0.905 -4.328 1.00 45.79 277 ILE A N 1
ATOM 1888 C CA . ILE A 1 277 ? 14.991 -1.016 -5.777 1.00 43.46 277 ILE A CA 1
ATOM 1889 C C . ILE A 1 277 ? 15.391 0.277 -6.489 1.00 49.83 277 ILE A C 1
ATOM 1890 O O . ILE A 1 277 ? 14.687 1.286 -6.378 1.00 45.49 277 ILE A O 1
ATOM 1895 N N . PRO A 1 278 ? 16.521 0.248 -7.225 1.00 47.30 278 PRO A N 1
ATOM 1896 C CA . PRO A 1 278 ? 17.080 1.454 -7.845 1.00 45.81 278 PRO A CA 1
ATOM 1897 C C . PRO A 1 278 ? 16.364 1.857 -9.129 1.00 47.87 278 PRO A C 1
ATOM 1898 O O . PRO A 1 278 ? 16.040 1.004 -9.957 1.00 50.03 278 PRO A O 1
ATOM 1902 N N . ARG A 1 279 ? 16.142 3.159 -9.290 1.00 43.87 279 ARG A N 1
ATOM 1903 C CA . ARG A 1 279 ? 15.485 3.690 -10.476 1.00 42.54 279 ARG A CA 1
ATOM 1904 C C . ARG A 1 279 ? 16.215 3.301 -11.757 1.00 46.80 279 ARG A C 1
ATOM 1905 O O . ARG A 1 279 ? 15.602 2.847 -12.719 1.00 47.39 279 ARG A O 1
ATOM 1913 N N . LYS A 1 280 ? 17.527 3.498 -11.780 1.00 49.66 280 LYS A N 1
ATOM 1914 C CA . LYS A 1 280 ? 18.285 3.222 -12.990 1.00 47.85 280 LYS A CA 1
ATOM 1915 C C . LYS A 1 280 ? 18.330 1.720 -13.298 1.00 48.04 280 LYS A C 1
ATOM 1916 O O . LYS A 1 280 ? 18.327 1.304 -14.470 1.00 42.61 280 LYS A O 1
ATOM 1922 N N . GLY A 1 281 ? 18.356 0.905 -12.249 1.00 37.06 281 GLY A N 1
ATOM 1923 C CA . GLY A 1 281 ? 18.313 -0.537 -12.433 1.00 34.63 281 GLY A CA 1
ATOM 1924 C C . GLY A 1 281 ? 17.048 -0.992 -13.139 1.00 40.65 281 GLY A C 1
ATOM 1925 O O . GLY A 1 281 ? 17.097 -1.741 -14.129 1.00 39.95 281 GLY A O 1
ATOM 1926 N N . VAL A 1 282 ? 15.906 -0.533 -12.633 1.00 45.51 282 VAL A N 1
ATOM 1927 C CA . VAL A 1 282 ? 14.605 -0.911 -13.188 1.00 40.06 282 VAL A CA 1
ATOM 1928 C C . VAL A 1 282 ? 14.438 -0.426 -14.629 1.00 42.87 282 VAL A C 1
ATOM 1929 O O . VAL A 1 282 ? 14.011 -1.186 -15.504 1.00 44.14 282 VAL A O 1
ATOM 1933 N N . GLU A 1 283 ? 14.795 0.832 -14.871 1.00 45.65 283 GLU A N 1
ATOM 1934 C CA . GLU A 1 283 ? 14.660 1.435 -16.190 1.00 46.65 283 GLU A CA 1
ATOM 1935 C C . GLU A 1 283 ? 15.488 0.668 -17.204 1.00 42.57 283 GLU A C 1
ATOM 1936 O O . GLU A 1 283 ? 14.977 0.237 -18.239 1.00 44.07 283 GLU A O 1
ATOM 1942 N N . ARG A 1 284 ? 16.768 0.486 -16.899 1.00 40.68 284 ARG A N 1
ATOM 1943 C CA . ARG A 1 284 ? 17.652 -0.293 -17.764 1.00 40.70 284 ARG A CA 1
ATOM 1944 C C . ARG A 1 284 ? 17.221 -1.749 -17.914 1.00 38.53 284 ARG A C 1
ATOM 1945 O O . ARG A 1 284 ? 17.349 -2.321 -19.005 1.00 43.33 284 ARG A O 1
ATOM 1953 N N . ALA A 1 285 ? 16.692 -2.359 -16.852 1.00 36.17 285 ALA A N 1
ATOM 1954 C CA . ALA A 1 285 ? 16.264 -3.773 -16.962 1.00 45.46 285 ALA A CA 1
ATOM 1955 C C . ALA A 1 285 ? 15.087 -3.953 -17.922 1.00 42.76 285 ALA A C 1
ATOM 1956 O O . ALA A 1 285 ? 15.065 -4.882 -18.727 1.00 41.57 285 ALA A O 1
ATOM 1958 N N . ARG A 1 286 ? 14.121 -3.048 -17.844 1.00 46.18 286 ARG A N 1
ATOM 1959 C CA . ARG A 1 286 ? 12.981 -3.077 -18.745 1.00 43.45 286 ARG A CA 1
ATOM 1960 C C . ARG A 1 286 ? 13.435 -2.835 -20.172 1.00 46.16 286 ARG A C 1
ATOM 1961 O O . ARG A 1 286 ? 12.952 -3.476 -21.099 1.00 44.97 286 ARG A O 1
ATOM 1969 N N . ARG A 1 287 ? 14.348 -1.881 -20.352 1.00 47.87 287 ARG A N 1
ATOM 1970 C CA . ARG A 1 287 ? 14.824 -1.548 -21.687 1.00 45.71 287 ARG A CA 1
ATOM 1971 C C . ARG A 1 287 ? 15.543 -2.753 -22.285 1.00 51.17 287 ARG A C 1
ATOM 1972 O O . ARG A 1 287 ? 15.363 -3.080 -23.463 1.00 48.90 287 ARG A O 1
ATOM 1980 N N . TRP A 1 288 ? 16.359 -3.412 -21.464 1.00 41.26 288 TRP A N 1
ATOM 1981 C CA . TRP A 1 288 ? 16.993 -4.660 -21.880 1.00 47.00 288 TRP A CA 1
ATOM 1982 C C . TRP A 1 288 ? 15.991 -5.740 -22.338 1.00 46.12 288 TRP A C 1
ATOM 1983 O O . TRP A 1 288 ? 16.229 -6.419 -23.341 1.00 44.61 288 TRP A O 1
ATOM 1994 N N . VAL A 1 289 ? 14.899 -5.914 -21.595 1.00 39.98 289 VAL A N 1
ATOM 1995 C CA . VAL A 1 289 ? 13.871 -6.893 -21.975 1.00 45.46 289 VAL A CA 1
ATOM 1996 C C . VAL A 1 289 ? 13.309 -6.530 -23.342 1.00 47.45 289 VAL A C 1
ATOM 1997 O O . VAL A 1 289 ? 13.131 -7.396 -24.181 1.00 45.18 289 VAL A O 1
ATOM 2001 N N . GLU A 1 290 ? 13.075 -5.236 -23.572 1.00 48.15 290 GLU A N 1
ATOM 2002 C CA . GLU A 1 290 ? 12.560 -4.774 -24.851 1.00 43.00 290 GLU A CA 1
ATOM 2003 C C . GLU A 1 290 ? 13.521 -5.078 -26.007 1.00 48.88 290 GLU A C 1
ATOM 2004 O O . GLU A 1 290 ? 13.083 -5.437 -27.098 1.00 53.04 290 GLU A O 1
ATOM 2010 N N . ASP A 1 291 ? 14.826 -4.940 -25.765 1.00 46.17 291 ASP A N 1
ATOM 2011 C CA . ASP A 1 291 ? 15.832 -5.230 -26.786 1.00 51.67 291 ASP A CA 1
ATOM 2012 C C . ASP A 1 291 ? 15.972 -6.722 -27.030 1.00 50.85 291 ASP A C 1
ATOM 2013 O O . ASP A 1 291 ? 16.190 -7.157 -28.159 1.00 51.93 291 ASP A O 1
ATOM 2018 N N . GLU A 1 292 ? 15.876 -7.505 -25.963 1.00 49.33 292 GLU A N 1
ATOM 2019 C CA . GLU A 1 292 ? 16.040 -8.952 -26.059 1.00 49.59 292 GLU A CA 1
ATOM 2020 C C . GLU A 1 292 ? 14.842 -9.654 -26.700 1.00 51.93 292 GLU A C 1
ATOM 2021 O O . GLU A 1 292 ? 15.020 -10.571 -27.490 1.00 54.05 292 GLU A O 1
ATOM 2027 N N . THR A 1 293 ? 13.625 -9.226 -26.370 1.00 51.07 293 THR A N 1
ATOM 2028 C CA . THR A 1 293 ? 12.427 -9.874 -26.914 1.00 45.86 293 THR A CA 1
ATOM 2029 C C . THR A 1 293 ? 12.033 -9.359 -28.305 1.00 43.31 293 THR A C 1
ATOM 2030 O O . THR A 1 293 ? 11.385 -10.056 -29.078 1.00 48.86 293 THR A O 1
ATOM 2034 N N . GLY A 1 294 ? 12.402 -8.127 -28.615 1.00 42.48 294 GLY A N 1
ATOM 2035 C CA . GLY A 1 294 ? 11.930 -7.488 -29.831 1.00 46.23 294 GLY A CA 1
ATOM 2036 C C . GLY A 1 294 ? 10.486 -7.017 -29.711 1.00 53.15 294 GLY A C 1
ATOM 2037 O O . GLY A 1 294 ? 9.916 -6.497 -30.672 1.00 55.06 294 GLY A O 1
ATOM 2038 N N . SER A 1 295 ? 9.899 -7.186 -28.525 1.00 47.87 295 SER A N 1
ATOM 2039 C CA . SER A 1 295 ? 8.501 -6.829 -28.298 1.00 44.92 295 SER A CA 1
ATOM 2040 C C . SER A 1 295 ? 8.269 -5.316 -28.273 1.00 50.24 295 SER A C 1
ATOM 2041 O O . SER A 1 295 ? 9.058 -4.572 -27.689 1.00 48.81 295 SER A O 1
ATOM 2044 N N . MET A 1 296 ? 7.182 -4.872 -28.904 1.00 48.84 296 MET A N 1
ATOM 2045 C CA . MET A 1 296 ? 6.766 -3.470 -28.843 1.00 54.21 296 MET A CA 1
ATOM 2046 C C . MET A 1 296 ? 5.802 -3.221 -27.678 1.00 53.77 296 MET A C 1
ATOM 2047 O O . MET A 1 296 ? 5.282 -2.112 -27.521 1.00 45.31 296 MET A O 1
ATOM 2052 N N . GLN A 1 297 ? 5.563 -4.252 -26.871 1.00 41.26 297 GLN A N 1
ATOM 2053 C CA . GLN A 1 297 ? 4.613 -4.151 -25.768 1.00 52.07 297 GLN A CA 1
ATOM 2054 C C . GLN A 1 297 ? 5.208 -4.671 -24.475 1.00 50.61 297 GLN A C 1
ATOM 2055 O O . GLN A 1 297 ? 4.689 -5.624 -23.890 1.00 52.50 297 GLN A O 1
ATOM 2061 N N . VAL A 1 298 ? 6.306 -4.060 -24.044 1.00 39.56 298 VAL A N 1
ATOM 2062 C CA . VAL A 1 298 ? 6.908 -4.393 -22.768 1.00 42.48 298 VAL A CA 1
ATOM 2063 C C . VAL A 1 298 ? 6.358 -3.454 -21.714 1.00 44.18 298 VAL A C 1
ATOM 2064 O O . VAL A 1 298 ? 6.538 -2.231 -21.794 1.00 47.80 298 VAL A O 1
ATOM 2068 N N . ARG A 1 299 ? 5.669 -4.035 -20.741 1.00 43.33 299 ARG A N 1
ATOM 2069 C CA . ARG A 1 299 ? 5.113 -3.298 -19.611 1.00 39.03 299 ARG A CA 1
ATOM 2070 C C . ARG A 1 299 ? 5.959 -3.570 -18.377 1.00 40.51 299 ARG A C 1
ATOM 2071 O O . ARG A 1 299 ? 6.704 -4.562 -18.317 1.00 38.81 299 ARG A O 1
ATOM 2079 N N . GLY A 1 300 ? 5.827 -2.723 -17.368 1.00 42.81 300 GLY A N 1
ATOM 2080 C CA . GLY A 1 300 ? 6.607 -2.926 -16.163 1.00 45.08 300 GLY A CA 1
ATOM 2081 C C . GLY A 1 300 ? 5.963 -2.342 -14.930 1.00 49.28 300 GLY A C 1
ATOM 2082 O O . GLY A 1 300 ? 5.190 -1.395 -15.015 1.00 56.57 300 GLY A O 1
ATOM 2083 N N . GLY A 1 301 ? 6.297 -2.906 -13.779 1.00 43.20 301 GLY A N 1
ATOM 2084 C CA . GLY A 1 301 ? 5.804 -2.390 -12.520 1.00 45.46 301 GLY A CA 1
ATOM 2085 C C . GLY A 1 301 ? 6.573 -3.011 -11.379 1.00 42.68 301 GLY A C 1
ATOM 2086 O O . GLY A 1 301 ? 7.279 -4.004 -11.566 1.00 49.02 301 GLY A O 1
ATOM 2087 N N . ASP A 1 302 ? 6.445 -2.433 -10.195 1.00 41.97 302 ASP A N 1
ATOM 2088 C CA . ASP A 1 302 ? 7.167 -2.948 -9.038 1.00 49.33 302 ASP A CA 1
ATOM 2089 C C . ASP A 1 302 ? 6.205 -3.497 -7.999 1.00 52.98 302 ASP A C 1
ATOM 2090 O O . ASP A 1 302 ? 5.118 -2.963 -7.802 1.00 55.02 302 ASP A O 1
ATOM 2095 N N . PHE A 1 303 ? 6.633 -4.568 -7.341 1.00 49.84 303 PHE A N 1
ATOM 2096 C CA . PHE A 1 303 ? 5.857 -5.257 -6.316 1.00 45.49 303 PHE A CA 1
ATOM 2097 C C . PHE A 1 303 ? 6.572 -5.055 -4.979 1.00 46.46 303 PHE A C 1
ATOM 2098 O O . PHE A 1 303 ? 7.521 -5.777 -4.662 1.00 49.12 303 PHE A O 1
ATOM 2106 N N . PRO A 1 304 ? 6.128 -4.071 -4.189 1.00 48.34 304 PRO A N 1
ATOM 2107 C CA . PRO A 1 304 ? 6.736 -3.847 -2.870 1.00 52.62 304 PRO A CA 1
ATOM 2108 C C . PRO A 1 304 ? 6.377 -4.941 -1.856 1.00 55.81 304 PRO A C 1
ATOM 2109 O O . PRO A 1 304 ? 5.202 -5.128 -1.548 1.00 59.84 304 PRO A O 1
ATOM 2113 N N . LEU A 1 305 ? 7.380 -5.663 -1.360 1.00 57.16 305 LEU A N 1
ATOM 2114 C CA . LEU A 1 305 ? 7.154 -6.675 -0.332 1.00 60.59 305 LEU A CA 1
ATOM 2115 C C . LEU A 1 305 ? 8.346 -6.828 0.621 1.00 60.90 305 LEU A C 1
ATOM 2116 O O . LEU A 1 305 ? 9.477 -6.488 0.273 1.00 55.77 305 LEU A O 1
ATOM 2121 N N . GLU A 1 306 ? 8.086 -7.334 1.824 1.00 54.68 306 GLU A N 1
ATOM 2122 C CA . GLU A 1 306 ? 9.147 -7.566 2.792 1.00 55.97 306 GLU A CA 1
ATOM 2123 C C . GLU A 1 306 ? 10.014 -8.745 2.349 1.00 54.84 306 GLU A C 1
ATOM 2124 O O . GLU A 1 306 ? 9.509 -9.838 2.051 1.00 48.32 306 GLU A O 1
ATOM 2130 N N . SER A 1 307 ? 11.322 -8.514 2.313 1.00 50.15 307 SER A N 1
ATOM 2131 C CA . SER A 1 307 ? 12.270 -9.511 1.839 1.00 49.44 307 SER A CA 1
ATOM 2132 C C . SER A 1 307 ? 13.679 -8.994 2.093 1.00 57.46 307 SER A C 1
ATOM 2133 O O . SER A 1 307 ? 13.888 -7.784 2.262 1.00 52.31 307 SER A O 1
ATOM 2136 N N . GLY A 1 308 ? 14.645 -9.904 2.126 1.00 55.74 308 GLY A N 1
ATOM 2137 C CA . GLY A 1 308 ? 16.040 -9.504 2.186 1.00 55.32 308 GLY A CA 1
ATOM 2138 C C . GLY A 1 308 ? 16.618 -9.549 0.786 1.00 52.88 308 GLY A C 1
ATOM 2139 O O . GLY A 1 308 ? 17.803 -9.301 0.566 1.00 54.41 308 GLY A O 1
ATOM 2140 N N . ARG A 1 309 ? 15.754 -9.852 -0.172 1.00 47.35 309 ARG A N 1
ATOM 2141 C CA . ARG A 1 309 ? 16.169 -10.059 -1.546 1.00 48.26 309 ARG A CA 1
ATOM 2142 C C . ARG A 1 309 ? 15.423 -9.159 -2.529 1.00 48.54 309 ARG A C 1
ATOM 2143 O O . ARG A 1 309 ? 14.545 -8.380 -2.151 1.00 45.23 309 ARG A O 1
ATOM 2151 N N . LEU A 1 310 ? 15.804 -9.275 -3.795 1.00 48.33 310 LEU A N 1
ATOM 2152 C CA . LEU A 1 310 ? 15.112 -8.637 -4.903 1.00 46.78 310 LEU A CA 1
ATOM 2153 C C . LEU A 1 310 ? 14.849 -9.743 -5.890 1.00 46.29 310 LEU A C 1
ATOM 2154 O O . LEU A 1 310 ? 15.626 -10.694 -5.970 1.00 50.86 310 LEU A O 1
ATOM 2159 N N . ALA A 1 311 ? 13.789 -9.616 -6.673 1.00 42.75 311 ALA A N 1
ATOM 2160 C CA . ALA A 1 311 ? 13.577 -10.579 -7.739 1.00 46.83 311 ALA A CA 1
ATOM 2161 C C . ALA A 1 311 ? 12.954 -9.914 -8.942 1.00 42.98 311 ALA A C 1
ATOM 2162 O O . ALA A 1 311 ? 12.273 -8.904 -8.806 1.00 46.76 311 ALA A O 1
ATOM 2164 N N . SER A 1 312 ? 13.222 -10.479 -10.115 1.00 41.78 312 SER A N 1
ATOM 2165 C CA . SER A 1 312 ? 12.514 -10.116 -11.325 1.00 40.91 312 SER A CA 1
ATOM 2166 C C . SER A 1 312 ? 11.570 -11.259 -11.672 1.00 41.31 312 SER A C 1
ATOM 2167 O O . SER A 1 312 ? 11.952 -12.438 -11.695 1.00 38.79 312 SER A O 1
ATOM 2170 N N . LEU A 1 313 ? 10.330 -10.899 -11.933 1.00 39.53 313 LEU A N 1
ATOM 2171 C CA . LEU A 1 313 ? 9.332 -11.859 -12.334 1.00 41.42 313 LEU A CA 1
ATOM 2172 C C . LEU A 1 313 ? 8.891 -11.355 -13.687 1.00 40.62 313 LEU A C 1
ATOM 2173 O O . LEU A 1 313 ? 8.341 -10.256 -13.789 1.00 45.73 313 LEU A O 1
ATOM 2178 N N . VAL A 1 314 ? 9.187 -12.117 -14.734 1.00 36.69 314 VAL A N 1
ATOM 2179 C CA . VAL A 1 314 ? 8.883 -11.678 -16.095 1.00 39.03 314 VAL A CA 1
ATOM 2180 C C . VAL A 1 314 ? 7.915 -12.603 -16.820 1.00 44.84 314 VAL A C 1
ATOM 2181 O O . VAL A 1 314 ? 8.253 -13.742 -17.116 1.00 41.37 314 VAL A O 1
ATOM 2185 N N . LEU A 1 315 ? 6.722 -12.091 -17.120 1.00 39.49 315 LEU A N 1
ATOM 2186 C CA . LEU A 1 315 ? 5.721 -12.817 -17.892 1.00 38.57 315 LEU A CA 1
ATOM 2187 C C . LEU A 1 315 ? 5.930 -12.508 -19.361 1.00 41.25 315 LEU A C 1
ATOM 2188 O O . LEU A 1 315 ? 6.030 -11.343 -19.741 1.00 36.49 315 LEU A O 1
ATOM 2193 N N . LEU A 1 316 ? 6.028 -13.549 -20.183 1.00 40.56 316 LEU A N 1
ATOM 2194 C CA . LEU A 1 316 ? 6.185 -13.374 -21.620 1.00 37.67 316 LEU A CA 1
ATOM 2195 C C . LEU A 1 316 ? 4.972 -13.934 -22.333 1.00 39.52 316 LEU A C 1
ATOM 2196 O O . LEU A 1 316 ? 4.677 -15.125 -22.223 1.00 45.36 316 LEU A O 1
ATOM 2201 N N . GLY A 1 317 ? 4.274 -13.088 -23.078 1.00 39.33 317 GLY A N 1
ATOM 2202 C CA . GLY A 1 317 ? 3.065 -13.523 -23.753 1.00 43.19 317 GLY A CA 1
ATOM 2203 C C . GLY A 1 317 ? 3.314 -13.653 -25.237 1.00 45.16 317 GLY A C 1
ATOM 2204 O O . GLY A 1 317 ? 4.133 -12.922 -25.794 1.00 42.47 317 GLY A O 1
ATOM 2205 N N . GLY A 1 318 ? 2.628 -14.593 -25.881 1.00 39.49 318 GLY A N 1
ATOM 2206 C CA . GLY A 1 318 ? 2.804 -14.812 -27.312 1.00 41.46 318 GLY A CA 1
ATOM 2207 C C . GLY A 1 318 ? 4.205 -15.270 -27.664 1.00 45.64 318 GLY A C 1
ATOM 2208 O O . GLY A 1 318 ? 4.858 -14.697 -28.534 1.00 49.85 318 GLY A O 1
ATOM 2209 N N . VAL A 1 319 ? 4.673 -16.302 -26.970 1.00 41.97 319 VAL A N 1
ATOM 2210 C CA . VAL A 1 319 ? 6.007 -16.842 -27.194 1.00 41.64 319 VAL A CA 1
ATOM 2211 C C . VAL A 1 319 ? 6.088 -17.573 -28.531 1.00 54.29 319 VAL A C 1
ATOM 2212 O O . VAL A 1 319 ? 5.158 -18.284 -28.914 1.00 60.05 319 VAL A O 1
ATOM 2216 N N . GLU A 1 320 ? 7.192 -17.388 -29.247 1.00 51.00 320 GLU A N 1
ATOM 2217 C CA . GLU A 1 320 ? 7.384 -18.073 -30.516 1.00 56.87 320 GLU A CA 1
ATOM 2218 C C . GLU A 1 320 ? 8.834 -18.485 -30.790 1.00 52.43 320 GLU A C 1
ATOM 2219 O O . GLU A 1 320 ? 9.764 -18.015 -30.140 1.00 49.79 320 GLU A O 1
ATOM 2225 N N . ARG A 1 321 ? 9.000 -19.394 -31.744 1.00 54.92 321 ARG A N 1
ATOM 2226 C CA . ARG A 1 321 ? 10.315 -19.866 -32.157 1.00 59.98 321 ARG A CA 1
ATOM 2227 C C . ARG A 1 321 ? 11.153 -20.424 -31.004 1.00 60.53 321 ARG A C 1
ATOM 2228 O O . ARG A 1 321 ? 12.376 -20.291 -30.995 1.00 66.61 321 ARG A O 1
ATOM 2236 N N . SER A 1 322 ? 10.482 -21.049 -30.041 1.00 53.16 322 SER A N 1
ATOM 2237 C CA . SER A 1 322 ? 11.149 -21.717 -28.931 1.00 55.38 322 SER A CA 1
ATOM 2238 C C . SER A 1 322 ? 11.635 -23.099 -29.342 1.00 58.07 322 SER A C 1
ATOM 2239 O O . SER A 1 322 ? 10.848 -23.930 -29.795 1.00 63.09 322 SER A O 1
ATOM 2242 N N . GLU A 1 323 ? 12.932 -23.337 -29.170 1.00 55.53 323 GLU A N 1
ATOM 2243 C CA . GLU A 1 323 ? 13.565 -24.600 -29.558 1.00 52.53 323 GLU A CA 1
ATOM 2244 C C . GLU A 1 323 ? 12.869 -25.785 -28.897 1.00 51.21 323 GLU A C 1
ATOM 2245 O O . GLU A 1 323 ? 12.635 -26.814 -29.525 1.00 45.59 323 GLU A O 1
ATOM 2251 N N . ARG A 1 324 ? 12.549 -25.612 -27.619 1.00 45.13 324 ARG A N 1
ATOM 2252 C CA . ARG A 1 324 ? 11.913 -26.634 -26.812 1.00 46.11 324 ARG A CA 1
ATOM 2253 C C . ARG A 1 324 ? 10.517 -26.966 -27.347 1.00 52.26 324 ARG A C 1
ATOM 2254 O O . ARG A 1 324 ? 10.186 -28.144 -27.516 1.00 43.93 324 ARG A O 1
ATOM 2262 N N . VAL A 1 325 ? 9.710 -25.937 -27.621 1.00 49.17 325 VAL A N 1
ATOM 2263 C CA . VAL A 1 325 ? 8.392 -26.154 -28.230 1.00 47.20 325 VAL A CA 1
ATOM 2264 C C . VAL A 1 325 ? 8.495 -26.830 -29.598 1.00 45.54 325 VAL A C 1
ATOM 2265 O O . VAL A 1 325 ? 7.802 -27.809 -29.877 1.00 43.86 325 VAL A O 1
ATOM 2269 N N . GLU A 1 326 ? 9.376 -26.320 -30.447 1.00 48.17 326 GLU A N 1
ATOM 2270 C CA . GLU A 1 326 ? 9.537 -26.893 -31.773 1.00 52.23 326 GLU A CA 1
ATOM 2271 C C . GLU A 1 326 ? 10.061 -28.323 -31.703 1.00 56.28 326 GLU A C 1
ATOM 2272 O O . GLU A 1 326 ? 9.613 -29.192 -32.450 1.00 51.02 326 GLU A O 1
ATOM 2278 N N . SER A 1 327 ? 11.013 -28.562 -30.806 1.00 55.32 327 SER A N 1
ATOM 2279 C CA . SER A 1 327 ? 11.520 -29.907 -30.599 1.00 61.26 327 SER A CA 1
ATOM 2280 C C . SER A 1 327 ? 10.386 -30.806 -30.105 1.00 60.59 327 SER A C 1
ATOM 2281 O O . SER A 1 327 ? 10.200 -31.917 -30.603 1.00 56.89 327 SER A O 1
ATOM 2284 N N . PHE A 1 328 ? 9.616 -30.302 -29.145 1.00 55.28 328 PHE A N 1
ATOM 2285 C CA . PHE A 1 328 ? 8.503 -31.059 -28.588 1.00 53.79 328 PHE A CA 1
ATOM 2286 C C . PHE A 1 328 ? 7.484 -31.473 -29.658 1.00 55.52 328 PHE A C 1
ATOM 2287 O O . PHE A 1 328 ? 7.113 -32.641 -29.745 1.00 49.97 328 PHE A O 1
ATOM 2295 N N . MET A 1 329 ? 7.035 -30.521 -30.470 1.00 54.31 329 MET A N 1
ATOM 2296 C CA . MET A 1 329 ? 6.082 -30.823 -31.536 1.00 57.68 329 MET A CA 1
ATOM 2297 C C . MET A 1 329 ? 6.653 -31.793 -32.576 1.00 57.51 329 MET A C 1
ATOM 2298 O O . MET A 1 329 ? 5.940 -32.648 -33.103 1.00 60.49 329 MET A O 1
ATOM 2303 N N . GLU A 1 330 ? 7.941 -31.656 -32.862 1.00 58.08 330 GLU A N 1
ATOM 2304 C CA . GLU A 1 330 ? 8.618 -32.494 -33.846 1.00 58.05 330 GLU A CA 1
ATOM 2305 C C . GLU A 1 330 ? 8.604 -33.974 -33.462 1.00 57.37 330 GLU A C 1
ATOM 2306 O O . GLU A 1 330 ? 8.321 -34.838 -34.296 1.00 55.44 330 GLU A O 1
ATOM 2312 N N . ARG A 1 331 ? 8.899 -34.274 -32.202 1.00 54.61 331 ARG A N 1
ATOM 2313 C CA . ARG A 1 331 ? 8.948 -35.667 -31.776 1.00 54.51 331 ARG A CA 1
ATOM 2314 C C . ARG A 1 331 ? 7.535 -36.220 -31.708 1.00 54.89 331 ARG A C 1
ATOM 2315 O O . ARG A 1 331 ? 7.292 -37.377 -32.032 1.00 59.37 331 ARG A O 1
ATOM 2323 N N . ALA A 1 332 ? 6.601 -35.380 -31.283 1.00 52.87 332 ALA A N 1
ATOM 2324 C CA . ALA A 1 332 ? 5.214 -35.786 -31.190 1.00 48.42 332 ALA A CA 1
ATOM 2325 C C . ALA A 1 332 ? 4.678 -36.194 -32.559 1.00 58.56 332 ALA A C 1
ATOM 2326 O O . ALA A 1 332 ? 3.992 -37.212 -32.684 1.00 60.66 332 ALA A O 1
ATOM 2328 N N . ARG A 1 333 ? 5.004 -35.424 -33.593 1.00 55.70 333 ARG A N 1
ATOM 2329 C CA . ARG A 1 333 ? 4.535 -35.776 -34.930 1.00 61.06 333 ARG A CA 1
ATOM 2330 C C . ARG A 1 333 ? 5.220 -37.035 -35.446 1.00 61.58 333 ARG A C 1
ATOM 2331 O O . ARG A 1 333 ? 4.648 -37.797 -36.229 1.00 59.62 333 ARG A O 1
ATOM 2339 N N . GLU A 1 334 ? 6.438 -37.267 -34.981 1.00 61.97 334 GLU A N 1
ATOM 2340 C CA . GLU A 1 334 ? 7.173 -38.449 -35.395 1.00 63.18 334 GLU A CA 1
ATOM 2341 C C . GLU A 1 334 ? 6.609 -39.697 -34.716 1.00 61.71 334 GLU A C 1
ATOM 2342 O O . GLU A 1 334 ? 6.614 -40.779 -35.292 1.00 62.03 334 GLU A O 1
ATOM 2348 N N . ALA A 1 335 ? 6.121 -39.540 -33.491 1.00 60.76 335 ALA A N 1
ATOM 2349 C CA . ALA A 1 335 ? 5.470 -40.645 -32.798 1.00 57.62 335 ALA A CA 1
ATOM 2350 C C . ALA A 1 335 ? 4.198 -41.033 -33.534 1.00 59.87 335 ALA A C 1
ATOM 2351 O O . ALA A 1 335 ? 3.969 -42.204 -33.807 1.00 65.23 335 ALA A O 1
ATOM 2353 N N . ILE A 1 336 ? 3.381 -40.041 -33.875 1.00 65.51 336 ILE A N 1
ATOM 2354 C CA . ILE A 1 336 ? 2.149 -40.291 -34.619 1.00 71.58 336 ILE A CA 1
ATOM 2355 C C . ILE A 1 336 ? 2.399 -40.965 -35.970 1.00 73.63 336 ILE A C 1
ATOM 2356 O O . ILE A 1 336 ? 1.745 -41.954 -36.301 1.00 73.87 336 ILE A O 1
ATOM 2361 N N . ASP A 1 337 ? 3.347 -40.439 -36.738 1.00 77.64 337 ASP A N 1
ATOM 2362 C CA . ASP A 1 337 ? 3.693 -41.026 -38.028 1.00 80.58 337 ASP A CA 1
ATOM 2363 C C . ASP A 1 337 ? 4.071 -42.490 -37.840 1.00 80.21 337 ASP A C 1
ATOM 2364 O O . ASP A 1 337 ? 3.612 -43.359 -38.584 1.00 80.37 337 ASP A O 1
ATOM 2369 N N . LYS A 1 338 ? 4.891 -42.756 -36.826 1.00 76.16 338 LYS A N 1
ATOM 2370 C CA . LYS A 1 338 ? 5.338 -44.116 -36.541 1.00 82.97 338 LYS A CA 1
ATOM 2371 C C . LYS A 1 338 ? 4.180 -44.976 -36.048 1.00 86.13 338 LYS A C 1
ATOM 2372 O O . LYS A 1 338 ? 4.140 -46.179 -36.293 1.00 88.92 338 LYS A O 1
ATOM 2378 N N . ALA A 1 339 ? 3.235 -44.344 -35.361 1.00 89.75 339 ALA A N 1
ATOM 2379 C CA . ALA A 1 339 ? 2.087 -45.046 -34.805 1.00 95.58 339 ALA A CA 1
ATOM 2380 C C . ALA A 1 339 ? 1.064 -45.410 -35.877 1.00 105.59 339 ALA A C 1
ATOM 2381 O O . ALA A 1 339 ? 0.455 -46.478 -35.820 1.00 110.06 339 ALA A O 1
ATOM 2383 N N . GLU A 1 340 ? 0.884 -44.527 -36.856 1.00 111.72 340 GLU A N 1
ATOM 2384 C CA . GLU A 1 340 ? -0.116 -44.738 -37.903 1.00 118.51 340 GLU A CA 1
ATOM 2385 C C . GLU A 1 340 ? 0.187 -45.963 -38.766 1.00 120.00 340 GLU A C 1
ATOM 2386 O O . GLU A 1 340 ? -0.701 -46.501 -39.429 1.00 124.83 340 GLU A O 1
ATOM 2392 N N . THR A 1 341 ? 1.439 -46.405 -38.745 1.00 115.76 341 THR A N 1
ATOM 2393 C CA . THR A 1 341 ? 1.835 -47.606 -39.468 1.00 113.12 341 THR A CA 1
ATOM 2394 C C . THR A 1 341 ? 1.873 -48.826 -38.547 1.00 110.21 341 THR A C 1
ATOM 2395 O O . THR A 1 341 ? 2.697 -48.909 -37.635 1.00 107.17 341 THR A O 1
ATOM 2399 N N . MET B 2 1 ? 3.559 -1.777 1.893 1.00 98.13 350 MET B N 1
ATOM 2400 C CA . MET B 2 1 ? 4.420 -2.926 1.641 1.00 94.88 350 MET B CA 1
ATOM 2401 C C . MET B 2 1 ? 3.808 -4.190 2.243 1.00 97.34 350 MET B C 1
ATOM 2402 O O . MET B 2 1 ? 3.271 -4.157 3.349 1.00 100.45 350 MET B O 1
ATOM 2407 N N . TRP B 2 2 ? 3.871 -5.301 1.515 1.00 95.35 351 TRP B N 1
ATOM 2408 C CA . TRP B 2 2 ? 3.397 -6.565 2.066 1.00 92.52 351 TRP B CA 1
ATOM 2409 C C . TRP B 2 2 ? 4.397 -7.071 3.096 1.00 91.64 351 TRP B C 1
ATOM 2410 O O . TRP B 2 2 ? 5.538 -7.379 2.759 1.00 88.03 351 TRP B O 1
ATOM 2421 N N . HIS B 2 3 ? 3.967 -7.151 4.352 1.00 97.40 352 HIS B N 1
ATOM 2422 C CA . HIS B 2 3 ? 4.846 -7.588 5.433 1.00 104.84 352 HIS B CA 1
ATOM 2423 C C . HIS B 2 3 ? 4.764 -9.094 5.648 1.00 111.36 352 HIS B C 1
ATOM 2424 O O . HIS B 2 3 ? 3.695 -9.691 5.523 1.00 114.33 352 HIS B O 1
ATOM 2431 N N . SER B 2 4 ? 5.898 -9.704 5.974 1.00 117.91 353 SER B N 1
ATOM 2432 C CA . SER B 2 4 ? 5.965 -11.154 6.095 1.00 125.82 353 SER B CA 1
ATOM 2433 C C . SER B 2 4 ? 5.980 -11.641 7.538 1.00 131.18 353 SER B C 1
ATOM 2434 O O . SER B 2 4 ? 6.946 -11.423 8.272 1.00 132.36 353 SER B O 1
ATOM 2437 N N . ASP B 2 5 ? 4.901 -12.298 7.942 1.00 133.89 354 ASP B N 1
ATOM 2438 C CA . ASP B 2 5 ? 4.939 -13.094 9.153 1.00 135.49 354 ASP B CA 1
ATOM 2439 C C . ASP B 2 5 ? 5.605 -14.399 8.744 1.00 134.91 354 ASP B C 1
ATOM 2440 O O . ASP B 2 5 ? 5.606 -14.741 7.564 1.00 136.39 354 ASP B O 1
ATOM 2445 N N . ASP B 2 6 ? 6.158 -15.111 9.722 1.00 131.98 355 ASP B N 1
ATOM 2446 C CA . ASP B 2 6 ? 7.040 -16.273 9.515 1.00 126.44 355 ASP B CA 1
ATOM 2447 C C . ASP B 2 6 ? 8.443 -15.904 9.009 1.00 115.85 355 ASP B C 1
ATOM 2448 O O . ASP B 2 6 ? 8.649 -14.838 8.427 1.00 111.41 355 ASP B O 1
ATOM 2453 N N . LEU B 2 7 ? 9.394 -16.802 9.236 1.00 108.88 356 LEU B N 1
ATOM 2454 C CA . LEU B 2 7 ? 10.806 -16.490 9.064 1.00 101.02 356 LEU B CA 1
ATOM 2455 C C . LEU B 2 7 ? 11.311 -16.747 7.647 1.00 90.13 356 LEU B C 1
ATOM 2456 O O . LEU B 2 7 ? 12.414 -16.334 7.289 1.00 86.00 356 LEU B O 1
ATOM 2461 N N . ASP B 2 8 ? 10.501 -17.428 6.847 1.00 85.89 357 ASP B N 1
ATOM 2462 C CA . ASP B 2 8 ? 10.867 -17.736 5.471 1.00 85.29 357 ASP B CA 1
ATOM 2463 C C . ASP B 2 8 ? 10.716 -16.522 4.559 1.00 78.22 357 ASP B C 1
ATOM 2464 O O . ASP B 2 8 ? 9.675 -15.865 4.545 1.00 73.46 357 ASP B O 1
ATOM 2469 N N . ASP B 2 9 ? 11.766 -16.231 3.797 1.00 72.96 358 ASP B N 1
ATOM 2470 C CA . ASP B 2 9 ? 11.737 -15.152 2.819 1.00 64.99 358 ASP B CA 1
ATOM 2471 C C . ASP B 2 9 ? 10.891 -15.573 1.619 1.00 60.58 358 ASP B C 1
ATOM 2472 O O . ASP B 2 9 ? 11.107 -16.640 1.042 1.00 64.69 358 ASP B O 1
ATOM 2477 N N . LEU B 2 10 ? 9.922 -14.737 1.256 1.00 52.41 359 LEU B N 1
ATOM 2478 C CA . LEU B 2 10 ? 9.083 -14.978 0.085 1.00 55.90 359 LEU B CA 1
ATOM 2479 C C . LEU B 2 10 ? 9.903 -15.204 -1.182 1.00 55.32 359 LEU B C 1
ATOM 2480 O O . LEU B 2 10 ? 9.533 -15.994 -2.047 1.00 57.98 359 LEU B O 1
ATOM 2485 N N . LEU B 2 11 ? 11.005 -14.475 -1.305 1.00 54.76 360 LEU B N 1
ATOM 2486 C CA . LEU B 2 11 ? 11.845 -14.580 -2.487 1.00 57.22 360 LEU B CA 1
ATOM 2487 C C . LEU B 2 11 ? 13.059 -15.480 -2.231 1.00 58.22 360 LEU B C 1
ATOM 2488 O O . LEU B 2 11 ? 14.017 -15.468 -3.007 1.00 65.09 360 LEU B O 1
ATOM 2493 N N . GLY B 2 12 ? 13.013 -16.253 -1.146 1.00 56.07 361 GLY B N 1
ATOM 2494 C CA . GLY B 2 12 ? 14.087 -17.173 -0.797 1.00 65.10 361 GLY B CA 1
ATOM 2495 C C . GLY B 2 12 ? 14.294 -18.290 -1.812 1.00 72.25 361 GLY B C 1
ATOM 2496 O O . GLY B 2 12 ? 13.663 -18.302 -2.860 1.00 70.87 361 GLY B O 1
ATOM 2497 N N . SER B 2 13 ? 15.178 -19.235 -1.507 1.00 85.99 362 SER B N 1
ATOM 2498 C CA . SER B 2 13 ? 15.519 -20.294 -2.462 1.00 86.90 362 SER B CA 1
ATOM 2499 C C . SER B 2 13 ? 14.659 -21.546 -2.293 1.00 80.00 362 SER B C 1
ATOM 2500 O O . SER B 2 13 ? 14.452 -22.021 -1.180 1.00 78.42 362 SER B O 1
#